Protein AF-A0A914LQ25-F1 (afdb_monomer_lite)

Radius of gyration: 29.98 Å; chains: 1; bounding box: 72×35×69 Å

Secondary structure (DSSP, 8-state):
--TT-SEEEEEEEE---TT-SS--EEEEEEE-PPPP-HHHHHHHHHHHHHHH--TT-EEEEEETT---SS--HHHHHHHHHHHHHTT--EEEEEEETTEEEEEESSHHHHHHHGGGTTPBPTTSPBEEEEE--SSSTTHHHHHHHHHHHHHHHHHHHHHHHHHHHHHHHHTT--SS---------------------------GGGS--

Sequence (209 aa):
MDKNNLVQLIHYGRSELKTSDHRPVYAIFQLNSLKFDFDKAEPIIRDIICSIGPPHSCVQCFISNNSLAVFPKQLCNEIFLKLCELGSVPKLSKLEGQYLFIIFKTGLDALAALSMDGIILSTGQELKVELKNEGEGIEWSEKIIENLNKALEKSKKEEKEYLIGNKINNNNKLLDGEEILIDEEVEVDDLAGEVENDFSLINLSDVPK

Organism: Meloidogyne incognita (NCBI:txid6306)

pLDDT: mean 75.18, std 21.88, range [28.5, 95.56]

Structure (mmCIF, N/CA/C/O backbone):
data_AF-A0A914LQ25-F1
#
_entry.id   AF-A0A914LQ25-F1
#
loop_
_atom_site.group_PDB
_atom_site.id
_atom_site.type_symbol
_atom_site.label_atom_id
_atom_site.label_alt_id
_atom_site.label_comp_id
_atom_site.label_asym_id
_atom_site.label_entity_id
_atom_site.label_seq_id
_atom_site.pdbx_PDB_ins_code
_atom_site.Cartn_x
_atom_site.Cartn_y
_atom_site.Cartn_z
_atom_site.occupancy
_atom_site.B_iso_or_equiv
_atom_site.auth_seq_id
_atom_site.auth_comp_id
_atom_site.auth_asym_id
_atom_site.auth_atom_id
_atom_site.pdbx_PDB_model_num
ATOM 1 N N . MET A 1 1 ? 6.910 9.500 -34.890 1.00 49.44 1 MET A N 1
ATOM 2 C CA . MET A 1 1 ? 8.101 8.649 -34.700 1.00 49.44 1 MET A CA 1
ATOM 3 C C . MET A 1 1 ? 7.668 7.218 -34.929 1.00 49.44 1 MET A C 1
ATOM 5 O O . MET A 1 1 ? 6.781 6.754 -34.218 1.00 49.44 1 MET A O 1
ATOM 9 N N . ASP A 1 2 ? 8.220 6.561 -35.944 1.00 52.53 2 ASP A N 1
ATOM 10 C CA . ASP A 1 2 ? 7.876 5.176 -36.260 1.00 52.53 2 ASP A CA 1
ATOM 11 C C . ASP A 1 2 ? 8.420 4.253 -35.168 1.00 52.53 2 ASP A C 1
ATOM 13 O O . ASP A 1 2 ? 9.624 4.202 -34.923 1.00 52.53 2 ASP A O 1
ATOM 17 N N . LYS A 1 3 ? 7.527 3.512 -34.500 1.00 56.12 3 LYS A N 1
ATOM 18 C CA . LYS A 1 3 ? 7.865 2.585 -33.402 1.00 56.12 3 LYS A CA 1
ATOM 19 C C . LYS A 1 3 ? 8.803 1.437 -33.820 1.00 56.12 3 LYS A C 1
ATOM 21 O O . LYS A 1 3 ? 9.268 0.699 -32.961 1.00 56.12 3 LYS A O 1
ATOM 26 N N . ASN A 1 4 ? 9.098 1.302 -35.113 1.00 58.06 4 ASN A N 1
ATOM 27 C CA . ASN A 1 4 ? 9.860 0.192 -35.684 1.00 58.06 4 ASN A CA 1
ATOM 28 C C . ASN A 1 4 ? 11.366 0.454 -35.825 1.00 58.06 4 ASN A C 1
ATOM 30 O O . ASN A 1 4 ? 12.068 -0.431 -36.300 1.00 58.06 4 ASN A O 1
ATOM 34 N N . ASN A 1 5 ? 11.880 1.620 -35.418 1.00 68.25 5 ASN A N 1
ATOM 35 C CA . ASN A 1 5 ? 13.302 1.948 -35.572 1.00 68.25 5 ASN A CA 1
ATOM 36 C C . ASN A 1 5 ? 14.011 2.130 -34.218 1.00 68.25 5 ASN A C 1
ATOM 38 O O . ASN A 1 5 ? 14.697 3.121 -33.990 1.00 68.25 5 ASN A O 1
ATOM 42 N N . LEU A 1 6 ? 13.787 1.208 -33.274 1.00 78.19 6 LEU A N 1
ATOM 43 C CA . LEU A 1 6 ? 14.434 1.238 -31.952 1.00 78.19 6 LEU A CA 1
ATOM 44 C C . LEU A 1 6 ? 15.919 0.864 -32.021 1.00 78.19 6 LEU A C 1
ATOM 46 O O . LEU A 1 6 ? 16.709 1.351 -31.218 1.00 78.19 6 LEU A O 1
ATOM 50 N N . VAL A 1 7 ? 16.292 0.015 -32.980 1.00 87.75 7 VAL A N 1
ATOM 51 C CA . VAL A 1 7 ? 17.653 -0.498 -33.148 1.00 87.75 7 VAL A CA 1
ATOM 52 C C . VAL A 1 7 ? 17.983 -0.576 -34.630 1.00 87.75 7 VAL A C 1
ATOM 54 O O . VAL A 1 7 ? 17.238 -1.178 -35.400 1.00 87.75 7 VAL A O 1
ATOM 57 N N . GLN A 1 8 ? 19.126 -0.021 -35.015 1.00 89.81 8 GLN A N 1
ATOM 58 C CA . GLN A 1 8 ? 19.660 -0.097 -36.367 1.00 89.81 8 GLN A CA 1
ATOM 59 C C . GLN A 1 8 ? 21.115 -0.567 -36.318 1.00 89.81 8 GLN A C 1
ATOM 61 O O . GLN A 1 8 ? 21.946 0.034 -35.644 1.00 89.81 8 GLN A O 1
ATOM 66 N N . LEU A 1 9 ? 21.441 -1.632 -37.051 1.00 91.25 9 LEU A N 1
ATOM 67 C CA . LEU A 1 9 ? 22.829 -2.040 -37.267 1.00 91.25 9 LEU A CA 1
ATOM 68 C C . LEU A 1 9 ? 23.511 -1.020 -38.187 1.00 91.25 9 LEU A C 1
ATOM 70 O O . LEU A 1 9 ? 23.093 -0.839 -39.329 1.00 91.25 9 LEU A O 1
ATOM 74 N N . ILE A 1 10 ? 24.557 -0.369 -37.689 1.00 93.69 10 ILE A N 1
ATOM 75 C CA . ILE A 1 10 ? 25.368 0.594 -38.440 1.00 93.69 10 ILE A CA 1
ATOM 76 C C . ILE A 1 10 ? 26.543 -0.108 -39.113 1.00 93.69 10 ILE A C 1
ATOM 78 O O . ILE A 1 10 ? 26.859 0.172 -40.266 1.00 93.69 10 ILE A O 1
ATOM 82 N N . HIS A 1 11 ? 27.189 -1.036 -38.406 1.00 90.19 11 HIS A N 1
ATOM 83 C CA . HIS A 1 11 ? 28.354 -1.742 -38.923 1.00 90.19 11 HIS A CA 1
ATOM 84 C C . HIS A 1 11 ? 28.474 -3.136 -38.321 1.00 90.19 11 HIS A C 1
ATOM 86 O O . HIS A 1 11 ? 28.210 -3.318 -37.138 1.00 90.19 11 HIS A O 1
ATOM 92 N N . TYR A 1 12 ? 28.916 -4.101 -39.122 1.00 95.56 12 TYR A N 1
ATOM 93 C CA . TYR A 1 12 ? 29.265 -5.449 -38.688 1.00 95.56 12 TYR A CA 1
ATOM 94 C C . TYR A 1 12 ? 30.598 -5.825 -39.326 1.00 95.56 12 TYR A C 1
ATOM 96 O O . TYR A 1 12 ? 30.730 -5.765 -40.549 1.00 95.56 12 TYR A O 1
ATOM 104 N N . GLY A 1 13 ? 31.582 -6.172 -38.504 1.00 90.00 13 GLY A N 1
ATOM 105 C CA . GLY A 1 13 ? 32.964 -6.324 -38.933 1.00 90.00 13 GLY A CA 1
ATOM 106 C C . GLY A 1 13 ? 33.703 -7.408 -38.165 1.00 90.00 13 GLY A C 1
ATOM 107 O O . GLY A 1 13 ? 33.243 -7.916 -37.144 1.00 90.00 13 GLY A O 1
ATOM 108 N N . ARG A 1 14 ? 34.870 -7.780 -38.685 1.00 89.12 14 ARG A N 1
ATOM 109 C CA . ARG A 1 14 ? 35.788 -8.736 -38.061 1.00 89.12 14 ARG A CA 1
ATOM 110 C C . ARG A 1 14 ? 37.113 -8.034 -37.831 1.00 89.12 14 ARG A C 1
ATOM 112 O O . ARG A 1 14 ? 37.554 -7.288 -38.700 1.00 89.12 14 ARG A O 1
ATOM 119 N N . SER A 1 15 ? 37.733 -8.281 -36.685 1.00 81.44 15 SER A N 1
ATOM 120 C CA . SER A 1 15 ? 39.094 -7.820 -36.429 1.00 81.44 15 SER A CA 1
ATOM 121 C C . SER A 1 15 ? 40.084 -8.920 -36.807 1.00 81.44 15 SER A C 1
ATOM 123 O O . SER A 1 15 ? 39.899 -10.085 -36.447 1.00 81.44 15 SER A O 1
ATOM 125 N N . GLU A 1 16 ? 41.120 -8.557 -37.560 1.00 79.56 16 GLU A N 1
ATOM 126 C CA . GLU A 1 16 ? 42.210 -9.456 -37.941 1.00 79.56 16 GLU A CA 1
ATOM 127 C C . GLU A 1 16 ? 43.355 -9.282 -36.939 1.00 79.56 16 GLU A C 1
ATOM 129 O O . GLU A 1 16 ? 44.138 -8.336 -37.024 1.00 79.56 16 GLU A O 1
ATOM 134 N N . LEU A 1 17 ? 43.444 -10.193 -35.970 1.00 78.19 17 LEU A N 1
ATOM 135 C CA . LEU A 1 17 ? 44.552 -10.229 -35.019 1.00 78.19 17 LEU A CA 1
ATOM 136 C C . LEU A 1 17 ? 45.675 -11.101 -35.584 1.00 78.19 17 LEU A C 1
ATOM 138 O O . LEU A 1 17 ? 45.453 -12.247 -35.963 1.00 78.19 17 LEU A O 1
ATOM 142 N N . LYS A 1 18 ? 46.903 -10.571 -35.621 1.00 79.00 18 LYS A N 1
ATOM 143 C CA . LYS A 1 18 ? 48.065 -11.262 -36.216 1.00 79.00 18 LYS A CA 1
ATOM 144 C C . LYS A 1 18 ? 48.527 -12.500 -35.433 1.00 79.00 18 LYS A C 1
ATOM 146 O O . LYS A 1 18 ? 49.331 -13.269 -35.946 1.00 79.00 18 LYS A O 1
ATOM 151 N N . THR A 1 19 ? 48.057 -12.672 -34.201 1.00 82.31 19 THR A N 1
ATOM 152 C CA . THR A 1 19 ? 48.564 -13.654 -33.229 1.00 82.31 19 THR A CA 1
ATOM 153 C C . THR A 1 19 ? 47.539 -14.712 -32.816 1.00 82.31 19 THR A C 1
ATOM 155 O O . THR A 1 19 ? 47.883 -15.601 -32.044 1.00 82.31 19 THR A O 1
ATOM 158 N N . SER A 1 20 ? 46.303 -14.645 -33.320 1.00 79.31 20 SER A N 1
ATOM 159 C CA . SER A 1 20 ? 45.210 -15.556 -32.962 1.00 79.31 20 SER A CA 1
ATOM 160 C C . SER A 1 20 ? 44.515 -16.071 -34.220 1.00 79.31 20 SER A C 1
ATOM 162 O O . SER A 1 20 ? 44.218 -15.305 -35.135 1.00 79.31 20 SER A O 1
ATOM 164 N N . ASP A 1 21 ? 44.237 -17.369 -34.274 1.00 79.62 21 ASP A N 1
ATOM 165 C CA . ASP A 1 21 ? 43.428 -17.999 -35.320 1.00 79.62 21 ASP A CA 1
ATOM 166 C C . ASP A 1 21 ? 41.914 -17.800 -35.093 1.00 79.62 21 ASP A C 1
ATOM 168 O O . ASP A 1 21 ? 41.122 -17.867 -36.040 1.00 79.62 21 ASP A O 1
ATOM 172 N N . HIS A 1 22 ? 41.510 -17.445 -33.868 1.00 81.56 22 HIS A N 1
ATOM 173 C CA . HIS A 1 22 ? 40.180 -16.932 -33.554 1.00 81.56 22 HIS A CA 1
ATOM 174 C C . HIS A 1 22 ? 40.075 -15.449 -33.919 1.00 81.56 22 HIS A C 1
ATOM 176 O O . HIS A 1 22 ? 40.760 -14.603 -33.344 1.00 81.56 22 HIS A O 1
ATOM 182 N N . ARG A 1 23 ? 39.171 -15.125 -34.852 1.00 83.44 23 ARG A N 1
ATOM 183 C CA . ARG A 1 23 ? 38.932 -13.750 -35.321 1.00 83.44 23 ARG A CA 1
ATOM 184 C C . ARG A 1 23 ? 37.720 -13.144 -34.610 1.00 83.44 23 ARG A C 1
ATOM 186 O O . ARG A 1 23 ? 36.600 -13.589 -34.893 1.00 83.44 23 ARG A O 1
ATOM 193 N N . PRO A 1 24 ? 37.906 -12.151 -33.722 1.00 89.19 24 PRO A N 1
ATOM 194 C CA . PRO A 1 24 ? 36.800 -11.471 -33.065 1.00 89.19 24 PRO A CA 1
ATOM 195 C C . PRO A 1 24 ? 35.892 -10.784 -34.083 1.00 89.19 24 PRO A C 1
ATOM 197 O O . PRO A 1 24 ? 36.347 -10.253 -35.099 1.00 89.19 24 PRO A O 1
ATOM 200 N N . VAL A 1 25 ? 34.599 -10.778 -33.790 1.00 92.31 25 VAL A N 1
ATOM 201 C CA . VAL A 1 25 ? 33.572 -10.122 -34.599 1.00 92.31 25 VAL A CA 1
ATOM 202 C C . VAL A 1 25 ? 32.946 -9.025 -33.754 1.00 92.31 25 VAL A C 1
ATOM 204 O O . VAL A 1 25 ? 32.678 -9.243 -32.575 1.00 92.31 25 VAL A O 1
ATOM 207 N N . TYR A 1 26 ? 32.717 -7.858 -34.341 1.00 90.25 26 TYR A N 1
ATOM 208 C CA . TYR A 1 26 ? 32.120 -6.718 -33.658 1.00 90.25 26 TYR A CA 1
ATOM 209 C C . TYR A 1 26 ? 30.990 -6.112 -34.485 1.00 90.25 26 TYR A C 1
ATOM 211 O O . TYR A 1 26 ? 30.928 -6.251 -35.709 1.00 90.25 26 TYR A O 1
ATOM 219 N N . ALA A 1 27 ? 30.078 -5.436 -33.796 1.00 92.50 27 ALA A N 1
ATOM 220 C CA . ALA A 1 27 ? 28.942 -4.768 -34.397 1.00 92.50 27 ALA A CA 1
ATOM 221 C C . ALA A 1 27 ? 28.709 -3.421 -33.714 1.00 92.50 27 ALA A C 1
ATOM 223 O O . ALA A 1 27 ? 28.821 -3.317 -32.494 1.00 92.50 27 ALA A O 1
ATOM 224 N N . ILE A 1 28 ? 28.362 -2.405 -34.496 1.00 92.25 28 ILE A N 1
ATOM 225 C CA . ILE A 1 28 ? 27.962 -1.089 -34.004 1.00 92.25 28 ILE A CA 1
ATOM 226 C C . ILE A 1 28 ? 26.476 -0.941 -34.282 1.00 92.25 28 ILE A C 1
ATOM 228 O O . ILE A 1 28 ? 26.044 -1.039 -35.432 1.00 92.25 28 ILE A O 1
ATOM 232 N N . PHE A 1 29 ? 25.704 -0.681 -33.234 1.00 92.75 29 PHE A N 1
ATOM 233 C CA . PHE A 1 29 ? 24.274 -0.429 -33.328 1.00 92.75 29 PHE A CA 1
ATOM 234 C C . PHE A 1 29 ? 23.974 1.011 -32.930 1.00 92.75 29 PHE A C 1
ATOM 236 O O . PHE A 1 29 ? 24.505 1.518 -31.945 1.00 92.75 29 PHE A O 1
ATOM 243 N N . GLN A 1 30 ? 23.080 1.649 -33.674 1.00 89.25 30 GLN A N 1
ATOM 244 C CA . GLN A 1 30 ? 22.396 2.851 -33.237 1.00 89.25 30 GLN A CA 1
ATOM 245 C C . GLN A 1 30 ? 21.108 2.435 -32.534 1.00 89.25 30 GLN A C 1
ATOM 247 O O . GLN A 1 30 ? 20.307 1.673 -33.076 1.00 89.25 30 GLN A O 1
ATOM 252 N N . LEU A 1 31 ? 20.923 2.939 -31.320 1.00 89.50 31 LEU A N 1
ATOM 253 C CA . LEU A 1 31 ? 19.784 2.630 -30.469 1.00 89.50 31 LEU A CA 1
ATOM 254 C C . LEU A 1 31 ? 19.023 3.920 -30.183 1.00 89.50 31 LEU A C 1
ATOM 256 O O . LEU A 1 31 ? 19.621 4.922 -29.795 1.00 89.50 31 LEU A O 1
ATOM 260 N N . ASN A 1 32 ? 17.706 3.883 -30.345 1.00 85.88 32 ASN A N 1
ATOM 261 C CA . ASN A 1 32 ? 16.822 4.934 -29.865 1.00 85.88 32 ASN A CA 1
ATOM 262 C C . ASN A 1 32 ? 16.253 4.494 -28.516 1.00 85.88 32 ASN A C 1
ATOM 264 O O . ASN A 1 32 ? 15.465 3.550 -28.447 1.00 85.88 32 ASN A O 1
ATOM 268 N N . SER A 1 33 ? 16.657 5.172 -27.443 1.00 80.31 33 SER A N 1
ATOM 269 C CA . SER A 1 33 ? 16.116 4.943 -26.106 1.00 80.31 33 SER A CA 1
ATOM 270 C C . SER A 1 33 ? 14.930 5.864 -25.828 1.00 80.31 33 SER A C 1
ATOM 272 O O . SER A 1 33 ? 14.845 6.993 -26.317 1.00 80.31 33 SER A O 1
ATOM 274 N N . LEU A 1 34 ? 13.985 5.369 -25.029 1.00 82.88 34 LEU A N 1
ATOM 275 C CA . LEU A 1 34 ? 12.920 6.195 -24.478 1.00 82.88 34 LEU A CA 1
ATOM 276 C C . LEU A 1 34 ? 13.396 6.789 -23.157 1.00 82.88 34 LEU A C 1
ATOM 278 O O . LEU A 1 34 ? 13.960 6.087 -22.319 1.00 82.88 34 LEU A O 1
ATOM 282 N N . LYS A 1 35 ? 13.133 8.080 -22.966 1.00 80.44 35 LYS A N 1
ATOM 283 C CA . LYS A 1 35 ? 13.390 8.760 -21.702 1.00 80.44 35 LYS A CA 1
ATOM 284 C C . LYS A 1 35 ? 12.135 8.732 -20.844 1.00 80.44 35 LYS A C 1
ATOM 286 O O . LYS A 1 35 ? 11.061 9.112 -21.309 1.00 80.44 35 LYS A O 1
ATOM 291 N N . PHE A 1 36 ? 12.286 8.297 -19.598 1.00 83.62 36 PHE A N 1
ATOM 292 C CA . PHE A 1 36 ? 11.217 8.373 -18.615 1.00 83.62 36 PHE A CA 1
ATOM 293 C C . PHE A 1 36 ? 10.963 9.834 -18.227 1.00 83.62 36 PHE A C 1
ATOM 295 O O . PHE A 1 36 ? 11.896 10.568 -17.893 1.00 83.62 36 PHE A O 1
ATOM 302 N N . ASP A 1 37 ? 9.701 10.248 -18.305 1.00 85.19 37 ASP A N 1
ATOM 303 C CA . ASP A 1 37 ? 9.247 11.593 -17.959 1.00 85.19 37 ASP A CA 1
ATOM 304 C C . ASP A 1 37 ? 8.541 11.536 -16.603 1.00 85.19 37 ASP A C 1
ATOM 306 O O . ASP A 1 37 ? 7.385 11.116 -16.510 1.00 85.19 37 ASP A O 1
ATOM 310 N N . PHE A 1 38 ? 9.277 11.896 -15.551 1.00 84.31 38 PHE A N 1
ATOM 311 C CA . PHE A 1 38 ? 8.779 11.809 -14.183 1.00 84.31 38 PHE A CA 1
ATOM 312 C C . PHE A 1 38 ? 7.644 12.795 -13.932 1.00 84.31 38 PHE A C 1
ATOM 314 O O . PHE A 1 38 ? 6.665 12.399 -13.322 1.00 84.31 38 PHE A O 1
ATOM 321 N N . ASP A 1 39 ? 7.698 14.010 -14.476 1.00 86.69 39 ASP A N 1
ATOM 322 C CA . ASP A 1 39 ? 6.660 15.025 -14.248 1.00 86.69 39 ASP A CA 1
ATOM 323 C C . ASP A 1 39 ? 5.295 14.547 -14.772 1.00 86.69 39 ASP A C 1
ATOM 325 O O . ASP A 1 39 ? 4.248 14.808 -14.181 1.00 86.69 39 ASP A O 1
ATOM 329 N N . LYS A 1 40 ? 5.298 13.779 -15.871 1.00 89.12 40 LYS A N 1
ATOM 330 C CA . LYS A 1 40 ? 4.083 13.134 -16.394 1.00 89.12 40 LYS A CA 1
ATOM 331 C C . LYS A 1 40 ? 3.646 11.911 -15.592 1.00 89.12 40 LYS A C 1
ATOM 333 O O . LYS A 1 40 ? 2.460 11.586 -15.594 1.00 89.12 40 LYS A O 1
ATOM 338 N N . ALA A 1 41 ? 4.585 11.203 -14.972 1.00 88.38 41 ALA A N 1
ATOM 339 C CA . ALA A 1 41 ? 4.312 9.986 -14.215 1.00 88.38 41 ALA A CA 1
ATOM 340 C C . ALA A 1 41 ? 3.991 10.251 -12.737 1.00 88.38 41 ALA A C 1
ATOM 342 O O . ALA A 1 41 ? 3.332 9.420 -12.118 1.00 88.38 41 ALA A O 1
ATOM 343 N N . GLU A 1 42 ? 4.423 11.384 -12.179 1.00 88.81 42 GLU A N 1
ATOM 344 C CA . GLU A 1 42 ? 4.308 11.708 -10.758 1.00 88.81 42 GLU A CA 1
ATOM 345 C C . GLU A 1 42 ? 2.870 11.591 -10.244 1.00 88.81 42 GLU A C 1
ATOM 347 O O . GLU A 1 42 ? 2.691 10.919 -9.230 1.00 88.81 42 GLU A O 1
ATOM 352 N N . PRO A 1 43 ? 1.830 12.124 -10.922 1.00 89.50 43 PRO A N 1
ATOM 353 C CA . PRO A 1 43 ? 0.459 11.995 -10.428 1.00 89.50 43 PRO A CA 1
ATOM 354 C C . PRO A 1 43 ? 0.020 10.531 -10.305 1.00 89.50 43 PRO A C 1
ATOM 356 O O . PRO A 1 43 ? -0.600 10.142 -9.324 1.00 89.50 43 PRO A O 1
ATOM 359 N N . ILE A 1 44 ? 0.416 9.692 -11.265 1.00 91.38 44 ILE A N 1
ATOM 360 C CA . ILE A 1 44 ? 0.088 8.261 -11.268 1.00 91.38 44 ILE A CA 1
ATOM 361 C C . ILE A 1 44 ? 0.867 7.536 -10.165 1.00 91.38 44 ILE A C 1
ATOM 363 O O . ILE A 1 44 ? 0.312 6.706 -9.451 1.00 91.38 44 ILE A O 1
ATOM 367 N N . ILE A 1 45 ? 2.156 7.846 -10.008 1.00 89.25 45 ILE A N 1
ATOM 368 C CA . ILE A 1 45 ? 3.002 7.278 -8.951 1.00 89.25 45 ILE A CA 1
ATOM 369 C C . ILE A 1 45 ? 2.444 7.645 -7.575 1.00 89.25 45 ILE A C 1
ATOM 371 O O . ILE A 1 45 ? 2.344 6.784 -6.705 1.00 89.25 45 ILE A O 1
ATOM 375 N N . ARG A 1 46 ? 2.044 8.903 -7.393 1.00 88.50 46 ARG A N 1
ATOM 376 C CA . ARG A 1 46 ? 1.400 9.411 -6.183 1.00 88.50 46 ARG A CA 1
ATOM 377 C C . ARG A 1 46 ? 0.130 8.632 -5.863 1.00 88.50 46 ARG A C 1
ATOM 379 O O . ARG A 1 46 ? 0.001 8.140 -4.746 1.00 88.50 46 ARG A O 1
ATOM 386 N N . ASP A 1 47 ? -0.754 8.453 -6.840 1.00 88.88 47 ASP A N 1
ATOM 387 C CA . ASP A 1 47 ? -1.990 7.688 -6.661 1.00 88.88 47 ASP A CA 1
ATOM 388 C C . ASP A 1 47 ? -1.706 6.235 -6.252 1.00 88.88 47 ASP A C 1
ATOM 390 O O . ASP A 1 47 ? -2.351 5.701 -5.345 1.00 88.88 47 ASP A O 1
ATOM 394 N N . ILE A 1 48 ? -0.702 5.601 -6.867 1.00 89.75 48 ILE A N 1
ATOM 395 C CA . ILE A 1 48 ? -0.271 4.239 -6.520 1.00 89.75 48 ILE A CA 1
ATOM 396 C C . ILE A 1 48 ? 0.251 4.186 -5.084 1.00 89.75 48 ILE A C 1
ATOM 398 O O . ILE A 1 48 ? -0.170 3.318 -4.321 1.00 89.75 48 ILE A O 1
ATOM 402 N N . ILE A 1 49 ? 1.144 5.108 -4.710 1.00 87.38 49 ILE A N 1
ATOM 403 C CA . ILE A 1 49 ? 1.716 5.188 -3.362 1.00 87.38 49 ILE A CA 1
ATOM 404 C C . ILE A 1 49 ? 0.582 5.307 -2.349 1.00 87.38 49 ILE A C 1
ATOM 406 O O . ILE A 1 49 ? 0.471 4.447 -1.482 1.00 87.38 49 ILE A O 1
ATOM 410 N N . CYS A 1 50 ? -0.310 6.287 -2.517 1.00 86.44 50 CYS A N 1
ATOM 411 C CA . CYS A 1 50 ? -1.462 6.498 -1.641 1.00 86.44 50 CYS A CA 1
ATOM 412 C C . CYS A 1 50 ? -2.361 5.260 -1.536 1.00 86.44 50 CYS A C 1
ATOM 414 O O . CYS A 1 50 ? -2.841 4.950 -0.448 1.00 86.44 50 CYS A O 1
ATOM 416 N N . SER A 1 51 ? -2.542 4.522 -2.633 1.00 87.19 51 SER A N 1
ATOM 417 C CA . SER A 1 51 ? -3.376 3.315 -2.673 1.00 87.19 51 SER A CA 1
ATOM 418 C C . SER A 1 51 ? -2.770 2.118 -1.938 1.00 87.19 51 SER A C 1
ATOM 420 O O . SER A 1 51 ? -3.506 1.217 -1.554 1.00 87.19 51 SER A O 1
ATOM 422 N N . ILE A 1 52 ? -1.449 2.082 -1.732 1.00 87.31 52 ILE A N 1
ATOM 423 C CA . ILE A 1 52 ? -0.763 1.012 -0.982 1.00 87.31 52 ILE A CA 1
ATOM 424 C C . ILE A 1 52 ? -0.889 1.228 0.534 1.00 87.31 52 ILE A C 1
ATOM 426 O O . ILE A 1 52 ? -0.778 0.278 1.314 1.00 87.31 52 ILE A O 1
ATOM 430 N N . GLY A 1 53 ? -1.164 2.464 0.950 1.00 86.50 53 GLY A N 1
ATOM 431 C CA . GLY A 1 53 ? -1.290 2.848 2.348 1.00 86.50 53 GLY A CA 1
ATOM 432 C C . GLY A 1 53 ? 0.048 3.145 3.023 1.00 86.50 53 GLY A C 1
ATOM 433 O O . GLY A 1 53 ? 1.117 2.986 2.429 1.00 86.50 53 GLY A O 1
ATOM 434 N N . PRO A 1 54 ? 0.005 3.606 4.282 1.00 87.75 54 PRO A N 1
ATOM 435 C CA . PRO A 1 54 ? 1.187 4.090 4.975 1.00 87.75 54 PRO A CA 1
ATOM 436 C C . PRO A 1 54 ? 2.186 2.956 5.252 1.00 87.75 54 PRO A C 1
ATOM 438 O O . PRO A 1 54 ? 1.778 1.859 5.648 1.00 87.75 54 PRO A O 1
ATOM 441 N N . PRO A 1 55 ? 3.503 3.216 5.161 1.00 84.88 55 PRO A N 1
ATOM 442 C CA . PRO A 1 55 ? 4.536 2.194 5.348 1.00 84.88 55 PRO A CA 1
ATOM 443 C C . PRO A 1 55 ? 4.510 1.572 6.750 1.00 84.88 55 PRO A C 1
ATOM 445 O O . PRO A 1 55 ? 4.730 0.373 6.910 1.00 84.88 55 PRO A O 1
ATOM 448 N N . HIS A 1 56 ? 4.173 2.359 7.774 1.00 84.38 56 HIS A N 1
ATOM 449 C CA . HIS A 1 56 ? 4.089 1.883 9.157 1.00 84.38 56 HIS A CA 1
ATOM 450 C C . HIS A 1 56 ? 2.843 1.033 9.445 1.00 84.38 56 HIS A C 1
ATOM 452 O O . HIS A 1 56 ? 2.759 0.447 10.522 1.00 84.38 56 HIS A O 1
ATOM 458 N N . SER A 1 57 ? 1.892 0.946 8.501 1.00 91.25 57 SER A N 1
ATOM 459 C CA . SER A 1 57 ? 0.702 0.084 8.585 1.00 91.25 57 SER A CA 1
ATOM 460 C C . SER A 1 57 ? -0.062 0.218 9.914 1.00 91.25 57 SER A C 1
ATOM 462 O O . SER A 1 57 ? -0.527 -0.775 10.470 1.00 91.25 57 SER A O 1
ATOM 464 N N . CYS A 1 58 ? -0.141 1.435 10.460 1.00 91.62 58 CYS A N 1
ATOM 465 C CA . CYS A 1 58 ? -0.659 1.702 11.800 1.00 91.62 58 CYS A CA 1
ATOM 466 C C . CYS A 1 58 ? -1.863 2.643 11.749 1.00 91.62 58 CYS A C 1
ATOM 468 O O . CYS A 1 58 ? -1.819 3.689 11.095 1.00 91.62 58 CYS A O 1
ATOM 470 N N . VAL A 1 59 ? -2.911 2.289 12.486 1.00 93.44 59 VAL A N 1
ATOM 471 C CA . VAL A 1 59 ? -4.089 3.131 12.707 1.00 93.44 59 VAL A CA 1
ATOM 472 C C . VAL A 1 59 ? -4.231 3.453 14.186 1.00 93.44 59 VAL A C 1
ATOM 474 O O . VAL A 1 59 ? -3.844 2.665 15.053 1.00 93.44 59 VAL A O 1
ATOM 477 N N . GLN A 1 60 ? -4.802 4.614 14.468 1.00 93.50 60 GLN A N 1
ATOM 478 C CA . GLN A 1 60 ? -5.249 5.009 15.792 1.00 93.50 60 GLN A CA 1
ATOM 479 C C . GLN A 1 60 ? -6.774 4.996 15.835 1.00 93.50 60 GLN A C 1
ATOM 481 O O . GLN A 1 60 ? -7.446 5.505 14.943 1.00 93.50 60 GLN A O 1
ATOM 486 N N . CYS A 1 61 ? -7.312 4.388 16.880 1.00 93.88 61 CYS A N 1
ATOM 487 C CA . CYS A 1 61 ? -8.733 4.286 17.152 1.00 93.88 61 CYS A CA 1
ATOM 488 C C . CYS A 1 61 ? -9.047 5.059 18.433 1.00 93.88 61 CYS A C 1
ATOM 490 O O . CYS A 1 61 ? -8.378 4.870 19.450 1.00 93.88 61 CYS A O 1
ATOM 492 N N . PHE A 1 62 ? -10.074 5.898 18.417 1.00 92.94 62 PHE A N 1
ATOM 493 C CA . PHE A 1 62 ? -10.574 6.594 19.605 1.00 92.94 62 PHE A CA 1
ATOM 494 C C . PHE A 1 62 ? -12.091 6.739 19.535 1.00 92.94 62 PHE A C 1
ATOM 496 O O . PHE A 1 62 ? -12.707 6.482 18.510 1.00 92.94 62 PHE A O 1
ATOM 503 N N . ILE A 1 63 ? -12.718 7.105 20.647 1.00 92.75 63 ILE A N 1
ATOM 504 C CA . ILE A 1 63 ? -14.173 7.250 20.721 1.00 92.75 63 ILE A CA 1
ATOM 505 C C . ILE A 1 63 ? -14.531 8.738 20.613 1.00 92.75 63 ILE A C 1
ATOM 507 O O . ILE A 1 63 ? -14.024 9.542 21.393 1.00 92.75 63 ILE A O 1
ATOM 511 N N . SER A 1 64 ? -15.411 9.112 19.675 1.00 84.69 64 SER A N 1
ATOM 512 C CA . SER A 1 64 ? -15.700 10.525 19.353 1.00 84.69 64 SER A CA 1
ATOM 513 C C . SER A 1 64 ? -16.242 11.322 20.547 1.00 84.69 64 SER A C 1
ATOM 515 O O . SER A 1 64 ? -15.929 12.496 20.712 1.00 84.69 64 SER A O 1
ATOM 517 N N . ASN A 1 65 ? -17.031 10.676 21.411 1.00 73.75 65 ASN A N 1
ATOM 518 C CA . ASN A 1 65 ? -17.670 11.298 22.578 1.00 73.75 65 ASN A CA 1
ATOM 519 C C . ASN A 1 65 ? -17.010 10.889 23.900 1.00 73.75 65 ASN A C 1
ATOM 521 O O . ASN A 1 65 ? -17.678 10.781 24.932 1.00 73.75 65 ASN A O 1
ATOM 525 N N . ASN A 1 66 ? -15.713 10.581 23.883 1.00 64.75 66 ASN A N 1
ATOM 526 C CA . ASN A 1 66 ? -15.071 10.034 25.064 1.00 64.75 66 ASN A CA 1
ATOM 527 C C . ASN A 1 66 ? -14.752 11.114 26.101 1.00 64.75 66 ASN A C 1
ATOM 529 O O . ASN A 1 66 ? -13.871 11.940 25.901 1.00 64.75 66 ASN A O 1
ATOM 533 N N . SER A 1 67 ? -15.428 11.070 27.248 1.00 66.69 67 SER A N 1
ATOM 534 C CA . SER A 1 67 ? -14.999 11.807 28.446 1.00 66.69 67 SER A CA 1
ATOM 535 C C . SER A 1 67 ? -13.961 11.028 29.269 1.00 66.69 67 SER A C 1
ATOM 537 O O . SER A 1 67 ? -13.507 11.515 30.303 1.00 66.69 67 SER A O 1
ATOM 539 N N . LEU A 1 68 ? -13.615 9.797 28.863 1.00 72.12 68 LEU A N 1
ATOM 540 C CA . LEU A 1 68 ? -12.685 8.936 29.591 1.00 72.12 68 LEU A CA 1
ATOM 541 C C . LEU A 1 68 ? -11.239 9.249 29.204 1.00 72.12 68 LEU A C 1
ATOM 543 O O . LEU A 1 68 ? -10.887 9.283 28.029 1.00 72.12 68 LEU A O 1
ATOM 547 N N . ALA A 1 69 ? -10.377 9.354 30.216 1.00 80.50 69 ALA A N 1
ATOM 548 C CA . ALA A 1 69 ? -8.933 9.514 30.040 1.00 80.50 69 ALA A CA 1
ATOM 549 C C . ALA A 1 69 ? -8.245 8.275 29.430 1.00 80.50 69 ALA A C 1
ATOM 551 O O . ALA A 1 69 ? -7.092 8.350 29.006 1.00 80.50 69 ALA A O 1
ATOM 552 N N . VAL A 1 70 ? -8.931 7.125 29.424 1.00 87.19 70 VAL A N 1
ATOM 553 C CA . VAL A 1 70 ? -8.394 5.840 28.966 1.00 87.19 70 VAL A CA 1
ATOM 554 C C . VAL A 1 70 ? -9.387 5.145 28.039 1.00 87.19 70 VAL A C 1
ATOM 556 O O . VAL A 1 70 ? -10.596 5.164 28.280 1.00 87.19 70 VAL A O 1
ATOM 559 N N . PHE A 1 71 ? -8.871 4.507 26.990 1.00 89.81 71 PHE A N 1
ATOM 560 C CA . PHE A 1 71 ? -9.662 3.730 26.045 1.00 89.81 71 PHE A CA 1
ATOM 561 C C . PHE A 1 71 ? -10.307 2.495 26.725 1.00 89.81 71 PHE A C 1
ATOM 563 O O . PHE A 1 71 ? -9.603 1.731 27.400 1.00 89.81 71 PHE A O 1
ATOM 570 N N . PRO A 1 72 ? -11.624 2.250 26.561 1.00 88.88 72 PRO A N 1
ATOM 571 C CA . PRO A 1 72 ? -12.306 1.124 27.205 1.00 88.88 72 PRO A CA 1
ATOM 572 C C . PRO A 1 72 ? -11.880 -0.233 26.622 1.00 88.88 72 PRO A C 1
ATOM 574 O O . PRO A 1 72 ? -12.209 -0.570 25.485 1.00 88.88 72 PRO A O 1
ATOM 577 N N . LYS A 1 73 ? -11.199 -1.065 27.422 1.00 89.06 73 LYS A N 1
ATOM 578 C CA . LYS A 1 73 ? -10.693 -2.388 26.994 1.00 89.06 73 LYS A CA 1
ATOM 579 C C . LYS A 1 73 ? -11.786 -3.343 26.505 1.00 89.06 73 LYS A C 1
ATOM 581 O O . LYS A 1 73 ? -11.518 -4.214 25.687 1.00 89.06 73 LYS A O 1
ATOM 586 N N . GLN A 1 74 ? -13.007 -3.186 27.008 1.00 89.75 74 GLN A N 1
ATOM 587 C CA . GLN A 1 74 ? -14.160 -4.008 26.647 1.00 89.75 74 GLN A CA 1
ATOM 588 C C . GLN A 1 74 ? -14.535 -3.856 25.165 1.00 89.75 74 GLN A C 1
ATOM 590 O O . GLN A 1 74 ? -15.019 -4.809 24.563 1.00 89.75 74 GLN A O 1
ATOM 595 N N . LEU A 1 75 ? -14.266 -2.686 24.574 1.00 90.62 75 LEU A N 1
ATOM 596 C CA . LEU A 1 75 ? -14.561 -2.389 23.171 1.00 90.62 75 LEU A CA 1
ATOM 597 C C . LEU A 1 75 ? -13.521 -2.973 22.209 1.00 90.62 75 LEU A C 1
ATOM 599 O O . LEU A 1 75 ? -13.810 -3.143 21.027 1.00 90.62 75 LEU A O 1
ATOM 603 N N . CYS A 1 76 ? -12.324 -3.322 22.696 1.00 92.19 76 CYS A N 1
ATOM 604 C CA . CYS A 1 76 ? -11.255 -3.852 21.850 1.00 92.19 76 CYS A CA 1
ATOM 605 C C . CYS A 1 76 ? -11.684 -5.127 21.115 1.00 92.19 76 CYS A C 1
ATOM 607 O O . CYS A 1 76 ? -11.420 -5.259 19.925 1.00 92.19 76 CYS A O 1
ATOM 609 N N . ASN A 1 77 ? -12.381 -6.042 21.795 1.00 91.94 77 ASN A N 1
ATOM 610 C CA . ASN A 1 77 ? -12.823 -7.298 21.183 1.00 91.94 77 ASN A CA 1
ATOM 611 C C . ASN A 1 77 ? -13.805 -7.058 20.031 1.00 91.94 77 ASN A C 1
ATOM 613 O O . ASN A 1 77 ? -13.701 -7.708 18.996 1.00 91.94 77 ASN A O 1
ATOM 617 N N . GLU A 1 78 ? -14.729 -6.109 20.189 1.00 94.25 78 GLU A N 1
ATOM 618 C CA . GLU A 1 78 ? -15.678 -5.740 19.135 1.00 94.25 78 GLU A CA 1
ATOM 619 C C . GLU A 1 78 ? -14.953 -5.155 17.913 1.00 94.25 78 GLU A C 1
ATOM 621 O O . GLU A 1 78 ? -15.214 -5.564 16.782 1.00 94.25 78 GLU A O 1
ATOM 626 N N . ILE A 1 79 ? -13.977 -4.272 18.145 1.00 94.12 79 ILE A N 1
ATOM 627 C CA . ILE A 1 79 ? -13.142 -3.682 17.089 1.00 94.12 79 ILE A CA 1
ATOM 628 C C . ILE A 1 79 ? -12.340 -4.763 16.359 1.00 94.12 79 ILE A C 1
ATOM 630 O O . ILE A 1 79 ? -12.322 -4.792 15.131 1.00 94.12 79 ILE A O 1
ATOM 634 N N . PHE A 1 80 ? -11.711 -5.688 17.086 1.00 94.56 80 PHE A N 1
ATOM 635 C CA . PHE A 1 80 ? -10.946 -6.771 16.469 1.00 94.56 80 PHE A CA 1
ATOM 636 C C . PHE A 1 80 ? -11.823 -7.731 15.664 1.00 94.56 80 PHE A C 1
ATOM 638 O O . PHE A 1 80 ? -11.411 -8.164 14.591 1.00 94.56 80 PHE A O 1
ATOM 645 N N . LEU A 1 81 ? -13.040 -8.029 16.126 1.00 93.25 81 LEU A N 1
ATOM 646 C CA . LEU A 1 81 ? -13.994 -8.826 15.352 1.00 93.25 81 LEU A CA 1
ATOM 647 C C . LEU A 1 81 ? -14.375 -8.129 14.041 1.00 93.25 81 LEU A C 1
ATOM 649 O O . LEU A 1 81 ? -14.359 -8.766 12.991 1.00 93.25 81 LEU A O 1
ATOM 653 N N . LYS A 1 82 ? -14.640 -6.819 14.079 1.00 93.75 82 LYS A N 1
ATOM 654 C CA . LYS A 1 82 ? -14.925 -6.019 12.877 1.00 93.75 82 LYS A CA 1
ATOM 655 C C . LYS A 1 82 ? -13.745 -5.983 11.906 1.00 93.75 82 LYS A C 1
ATOM 657 O O . LYS A 1 82 ? -13.937 -6.141 10.705 1.00 93.75 82 LYS A O 1
ATOM 662 N N . LEU A 1 83 ? -12.522 -5.865 12.414 1.00 94.25 83 LEU A N 1
ATOM 663 C CA . LEU A 1 83 ? -11.312 -5.957 11.593 1.00 94.25 83 LEU A CA 1
ATOM 664 C C . LEU A 1 83 ? -11.169 -7.332 10.924 1.00 94.25 83 LEU A C 1
ATOM 666 O O . LEU A 1 83 ? -10.848 -7.412 9.739 1.00 94.25 83 LEU A O 1
ATOM 670 N N . CYS A 1 84 ? -11.490 -8.413 11.639 1.00 92.12 84 CYS A N 1
ATOM 671 C CA . CYS A 1 84 ? -11.537 -9.754 11.059 1.00 92.12 84 CYS A CA 1
ATOM 672 C C . CYS A 1 84 ? -12.615 -9.892 9.969 1.00 92.12 84 CYS A C 1
ATOM 674 O O . CYS A 1 84 ? -12.362 -10.558 8.967 1.00 92.12 84 CYS A O 1
ATOM 676 N N . GLU A 1 85 ? -13.785 -9.256 10.117 1.00 92.75 85 GLU A N 1
ATOM 677 C CA . GLU A 1 85 ? -14.828 -9.218 9.072 1.00 92.75 85 GLU A CA 1
ATOM 678 C C . GLU A 1 85 ? -14.339 -8.521 7.790 1.00 92.75 85 GLU A C 1
ATOM 680 O O . GLU A 1 85 ? -14.713 -8.926 6.690 1.00 92.75 85 GLU A O 1
ATOM 685 N N . LEU A 1 86 ? -13.463 -7.519 7.920 1.00 92.19 86 LEU A N 1
ATOM 686 C CA . LEU A 1 86 ? -12.809 -6.836 6.797 1.00 92.19 86 LEU A CA 1
ATOM 687 C C . LEU A 1 86 ? -11.650 -7.641 6.183 1.00 92.19 86 LEU A C 1
ATOM 689 O O . LEU A 1 86 ? -11.096 -7.243 5.160 1.00 92.19 86 LEU A O 1
ATOM 693 N N . GLY A 1 87 ? -11.264 -8.765 6.794 1.00 92.44 87 GLY A N 1
ATOM 694 C CA . GLY A 1 87 ? -10.084 -9.539 6.406 1.00 92.44 87 GLY A CA 1
ATOM 695 C C . GLY A 1 87 ? -8.754 -8.917 6.848 1.00 92.44 87 GLY A C 1
ATOM 696 O O . GLY A 1 87 ? -7.695 -9.443 6.510 1.00 92.44 87 GLY A O 1
ATOM 697 N N . SER A 1 88 ? -8.787 -7.834 7.627 1.00 92.69 88 SER A N 1
ATOM 698 C CA . SER A 1 88 ? -7.606 -7.116 8.107 1.00 92.69 88 SER A CA 1
ATOM 699 C C . SER A 1 88 ? -7.203 -7.628 9.486 1.00 92.69 88 SER A C 1
ATOM 701 O O . SER A 1 88 ? -7.757 -7.225 10.504 1.00 92.69 88 SER A O 1
ATOM 703 N N . VA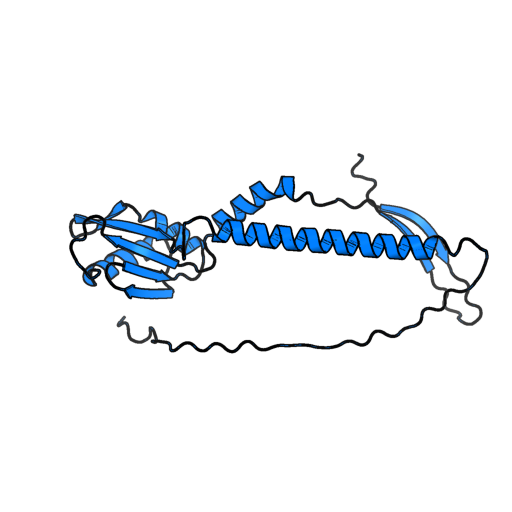L A 1 89 ? -6.224 -8.532 9.541 1.00 91.88 89 VAL A N 1
ATOM 704 C CA . VAL A 1 89 ? -5.791 -9.156 10.803 1.00 91.88 89 VAL A CA 1
ATOM 705 C C . VAL A 1 89 ? -4.743 -8.282 11.512 1.00 91.88 89 VAL A C 1
ATOM 707 O O . VAL A 1 89 ? -3.662 -8.061 10.953 1.00 91.88 89 VAL A O 1
ATOM 710 N N . PRO A 1 90 ? -5.003 -7.811 12.748 1.00 92.25 90 PRO A N 1
ATOM 711 C CA . PRO A 1 90 ? -4.014 -7.090 13.544 1.00 92.25 90 PRO A CA 1
ATOM 712 C C . PRO A 1 90 ? -2.768 -7.936 13.814 1.00 92.25 90 PRO A C 1
ATOM 714 O O . PRO A 1 90 ? -2.863 -9.097 14.208 1.00 92.25 90 PRO A O 1
ATOM 717 N N . LYS A 1 91 ? -1.586 -7.336 13.666 1.00 93.31 91 LYS A N 1
ATOM 718 C CA . LYS A 1 91 ? -0.303 -7.938 14.059 1.00 93.31 91 LYS A CA 1
ATOM 719 C C . LYS A 1 91 ? 0.064 -7.587 15.500 1.00 93.31 91 LYS A C 1
ATOM 721 O O . LYS A 1 91 ? 0.611 -8.417 16.219 1.00 93.31 91 LYS A O 1
ATOM 726 N N . LEU A 1 92 ? -0.198 -6.346 15.901 1.00 92.56 92 LEU A N 1
ATOM 727 C CA . LEU A 1 92 ? 0.080 -5.825 17.235 1.00 92.56 92 LEU A CA 1
ATOM 728 C C . LEU A 1 92 ? -0.953 -4.750 17.581 1.00 92.56 92 LEU A C 1
ATOM 730 O O . LEU A 1 92 ? -1.427 -4.033 16.702 1.00 92.56 92 LEU A O 1
ATOM 734 N N . SER A 1 93 ? -1.274 -4.611 18.864 1.00 93.19 93 SER A N 1
ATOM 735 C CA . SER A 1 93 ? -2.115 -3.527 19.367 1.00 93.19 93 SER A CA 1
ATOM 736 C C . SER A 1 93 ? -1.544 -2.939 20.651 1.00 93.19 93 SER A C 1
ATOM 738 O O . SER A 1 93 ? -1.042 -3.685 21.493 1.00 93.19 93 SER A O 1
ATOM 740 N N . LYS A 1 94 ? -1.668 -1.625 20.834 1.00 93.12 94 LYS A N 1
ATOM 741 C CA . LYS A 1 94 ? -1.230 -0.910 22.039 1.00 93.12 94 LYS A CA 1
ATOM 742 C C . LYS A 1 94 ? -2.324 0.049 22.497 1.00 93.12 94 LYS A C 1
ATOM 744 O O . LYS A 1 94 ? -2.858 0.803 21.695 1.00 93.12 94 LYS A O 1
ATOM 749 N N . LEU A 1 95 ? -2.625 0.045 23.792 1.00 93.62 95 LEU A N 1
ATOM 750 C CA . LEU A 1 95 ? -3.493 1.043 24.417 1.00 93.62 95 LEU A CA 1
ATOM 751 C C . LEU A 1 95 ? -2.632 2.130 25.048 1.00 93.62 95 LEU A C 1
ATOM 753 O O . LEU A 1 95 ? -1.722 1.828 25.820 1.00 93.62 95 LEU A O 1
AT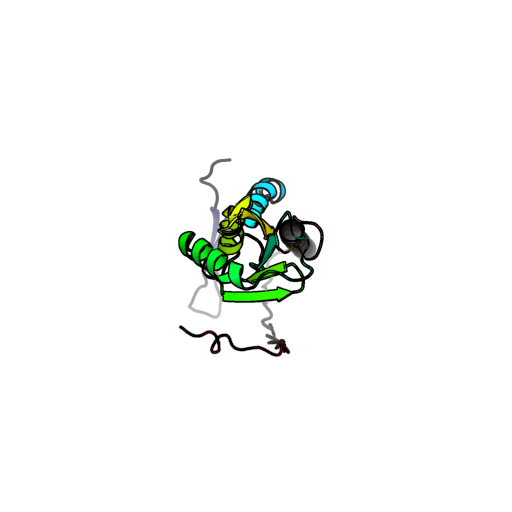OM 757 N N . GLU A 1 96 ? -2.927 3.384 24.735 1.00 91.31 96 GLU A N 1
ATOM 758 C CA . GLU A 1 96 ? -2.172 4.532 25.223 1.00 91.31 96 GLU A CA 1
ATOM 759 C C . GLU A 1 96 ? -3.110 5.727 25.401 1.00 91.31 96 GLU A C 1
ATOM 761 O O . GLU A 1 96 ? -3.607 6.318 24.442 1.00 91.31 96 GLU A O 1
ATOM 766 N N . GLY A 1 97 ? -3.403 6.044 26.666 1.00 90.88 97 GLY A N 1
ATOM 767 C CA . GLY A 1 97 ? -4.423 7.028 27.020 1.00 90.88 97 GLY A CA 1
ATOM 768 C C . GLY A 1 97 ? -5.770 6.673 26.390 1.00 90.88 97 GLY A C 1
ATOM 769 O O . GLY A 1 97 ? -6.250 5.545 26.517 1.00 90.88 97 GLY A O 1
ATOM 770 N N . GLN A 1 98 ? -6.360 7.636 25.687 1.00 91.25 98 GLN A N 1
ATOM 771 C CA . GLN A 1 98 ? -7.646 7.501 25.001 1.00 91.25 98 GLN A CA 1
ATOM 772 C C . GLN A 1 98 ? -7.571 6.819 23.626 1.00 91.25 98 GLN A C 1
ATOM 774 O O . GLN A 1 98 ? -8.602 6.717 22.964 1.00 91.25 98 GLN A O 1
ATOM 779 N N . TYR A 1 99 ? -6.387 6.368 23.198 1.00 92.69 99 TYR A N 1
ATOM 780 C CA . TYR A 1 99 ? -6.166 5.788 21.876 1.00 92.69 99 TYR A CA 1
ATOM 781 C C . TYR A 1 99 ? -5.867 4.288 21.954 1.00 92.69 99 TYR A C 1
ATOM 783 O O . TYR A 1 99 ? -5.115 3.811 22.810 1.00 92.69 99 TYR A O 1
ATOM 791 N N . LEU A 1 100 ? -6.4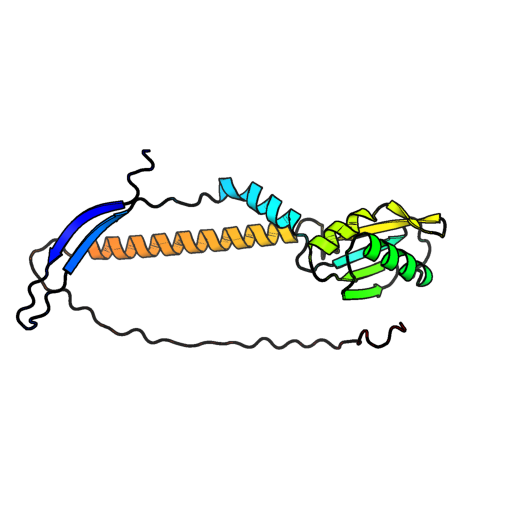34 3.550 21.007 1.00 94.38 100 LEU A N 1
ATOM 792 C CA . LEU A 1 100 ? -6.055 2.190 20.659 1.00 94.38 100 LEU A CA 1
ATOM 793 C C . LEU A 1 100 ? -5.269 2.237 19.347 1.00 94.38 100 LEU A C 1
ATOM 795 O O . LEU A 1 100 ? -5.820 2.530 18.292 1.00 94.38 100 LEU A O 1
ATOM 799 N N . PHE A 1 101 ? -3.980 1.933 19.411 1.00 94.69 101 PHE A N 1
ATOM 800 C CA . PHE A 1 101 ? -3.137 1.773 18.235 1.00 94.69 101 PHE A CA 1
ATOM 801 C C . PHE A 1 101 ? -3.196 0.334 17.745 1.00 94.69 101 PHE A C 1
ATOM 803 O O . PHE A 1 101 ? -3.043 -0.597 18.539 1.00 94.69 101 PHE A O 1
ATOM 810 N N . ILE A 1 102 ? -3.380 0.154 16.441 1.00 95.44 102 ILE A N 1
ATOM 811 C CA . ILE A 1 102 ? -3.431 -1.155 15.793 1.00 95.44 102 ILE A CA 1
ATOM 812 C C . ILE A 1 102 ? -2.449 -1.145 14.629 1.00 95.44 102 ILE A C 1
ATOM 814 O O . ILE A 1 102 ? -2.499 -0.270 13.770 1.00 95.44 102 ILE A O 1
ATOM 818 N N . ILE A 1 103 ? -1.545 -2.119 14.622 1.00 94.44 103 ILE A N 1
ATOM 819 C CA . ILE A 1 103 ? -0.513 -2.288 13.604 1.00 94.44 103 ILE A CA 1
ATOM 820 C C . ILE A 1 103 ? -0.837 -3.544 12.807 1.00 94.44 103 ILE A C 1
ATOM 822 O O . ILE A 1 103 ? -1.027 -4.621 13.379 1.00 94.44 103 ILE A O 1
ATOM 826 N N . PHE A 1 104 ? -0.858 -3.410 11.488 1.00 94.75 104 PHE A N 1
ATOM 827 C CA . PHE A 1 104 ? -1.150 -4.479 10.543 1.00 94.75 104 PHE A CA 1
ATOM 828 C C . PHE A 1 104 ? 0.110 -5.001 9.853 1.00 94.75 104 PHE A C 1
ATOM 830 O O . PHE A 1 104 ? 1.221 -4.501 10.044 1.00 94.75 104 PHE A O 1
ATOM 837 N N . LYS A 1 105 ? -0.061 -6.054 9.049 1.00 92.12 105 LYS A N 1
ATOM 838 C CA . LYS A 1 105 ? 1.012 -6.600 8.213 1.00 92.12 105 LYS A CA 1
ATOM 839 C C . LYS A 1 105 ? 1.279 -5.726 6.987 1.00 92.12 105 LYS A C 1
ATOM 841 O O . LYS A 1 105 ? 2.424 -5.673 6.544 1.00 92.12 105 LYS A O 1
ATOM 846 N N . THR A 1 106 ? 0.243 -5.097 6.433 1.00 91.88 106 THR A N 1
ATOM 847 C CA . THR A 1 106 ? 0.339 -4.291 5.211 1.00 91.88 106 THR A CA 1
ATOM 848 C C . THR A 1 106 ? -0.356 -2.937 5.359 1.00 91.88 106 THR A C 1
ATOM 850 O O . THR A 1 106 ? -1.292 -2.791 6.146 1.00 91.88 106 THR A O 1
ATOM 853 N N . GLY A 1 107 ? 0.080 -1.949 4.570 1.00 89.81 107 GLY A N 1
ATOM 854 C CA . GLY A 1 107 ? -0.560 -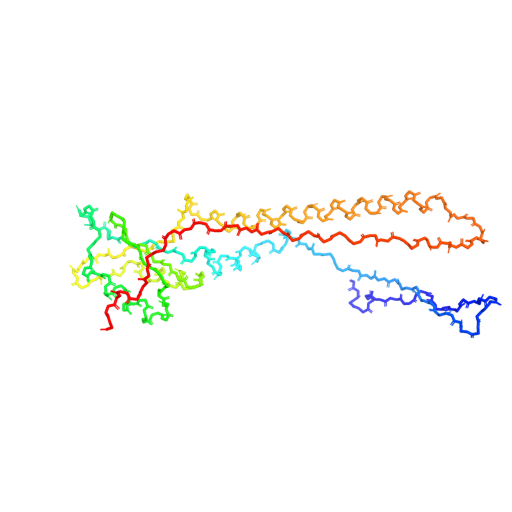0.631 4.513 1.00 89.81 107 GLY A CA 1
ATOM 855 C C . GLY A 1 107 ? -1.990 -0.698 3.970 1.00 89.81 107 GLY A C 1
ATOM 856 O O . GLY A 1 107 ? -2.842 0.076 4.398 1.00 89.81 107 GLY A O 1
ATOM 857 N N . LEU A 1 108 ? -2.277 -1.682 3.111 1.00 92.62 108 LEU A N 1
ATOM 858 C CA . LEU A 1 108 ? -3.614 -1.957 2.587 1.00 92.62 108 LEU A CA 1
ATOM 859 C C . LEU A 1 108 ? -4.591 -2.334 3.701 1.00 92.62 108 LEU A C 1
ATOM 861 O O . LEU A 1 108 ? -5.711 -1.836 3.714 1.00 92.62 108 LEU A O 1
ATOM 865 N N . ASP A 1 109 ? -4.159 -3.154 4.660 1.00 94.44 109 ASP A N 1
ATOM 866 C CA . ASP A 1 109 ? -4.978 -3.504 5.825 1.00 94.44 109 ASP A CA 1
ATOM 867 C C . ASP A 1 109 ? -5.264 -2.271 6.695 1.00 94.44 109 ASP A C 1
ATOM 869 O O . ASP A 1 109 ? -6.373 -2.099 7.195 1.00 94.44 109 ASP A O 1
ATOM 873 N N . ALA A 1 110 ? -4.281 -1.375 6.837 1.00 92.69 110 ALA A N 1
ATOM 874 C CA . ALA A 1 110 ? -4.466 -0.115 7.552 1.00 92.69 110 ALA A CA 1
ATOM 875 C C . ALA A 1 110 ? -5.455 0.818 6.831 1.00 92.69 110 ALA A C 1
ATOM 877 O O . ALA A 1 110 ? -6.273 1.460 7.484 1.00 92.69 110 ALA A O 1
ATOM 878 N N . LEU A 1 111 ? -5.423 0.865 5.494 1.00 92.81 111 LEU A N 1
ATOM 879 C CA . LEU A 1 111 ? -6.421 1.590 4.702 1.00 92.81 111 LEU A CA 1
ATOM 880 C C . LEU A 1 111 ? -7.808 0.954 4.808 1.00 92.81 111 LEU A C 1
ATOM 882 O O . LEU A 1 111 ? -8.792 1.668 4.972 1.00 92.81 111 LEU A O 1
ATOM 886 N N . ALA A 1 112 ? -7.899 -0.374 4.751 1.00 94.31 112 ALA A N 1
ATOM 887 C CA . ALA A 1 112 ? -9.158 -1.092 4.904 1.00 94.31 112 ALA A CA 1
ATOM 888 C C . ALA A 1 112 ? -9.788 -0.828 6.279 1.00 94.31 112 ALA A C 1
ATOM 890 O O . ALA A 1 112 ? -10.993 -0.594 6.365 1.00 94.31 112 ALA A O 1
ATOM 891 N N . ALA A 1 113 ? -8.980 -0.762 7.340 1.00 94.94 113 ALA A N 1
ATOM 892 C CA . ALA A 1 113 ? -9.435 -0.426 8.686 1.00 94.94 113 ALA A CA 1
ATOM 893 C C . ALA A 1 113 ? -10.076 0.972 8.793 1.00 94.94 113 ALA A C 1
ATOM 895 O O . ALA A 1 113 ? -10.946 1.164 9.640 1.00 94.94 113 ALA A O 1
ATOM 896 N N . LEU A 1 114 ? -9.732 1.928 7.918 1.00 93.44 114 LEU A N 1
ATOM 897 C CA . LEU A 1 114 ? -10.398 3.240 7.879 1.00 93.44 114 LEU A CA 1
ATOM 898 C C . LEU A 1 114 ? -11.886 3.143 7.529 1.00 93.44 114 LEU A C 1
ATOM 900 O O . LEU A 1 114 ? -12.650 4.033 7.884 1.00 93.44 114 LEU A O 1
ATOM 904 N N . SER A 1 115 ? -12.329 2.056 6.886 1.00 94.00 115 SER A N 1
ATOM 905 C CA . SER A 1 115 ? -13.761 1.821 6.644 1.00 94.00 115 SER A CA 1
ATOM 906 C C . SER A 1 115 ? 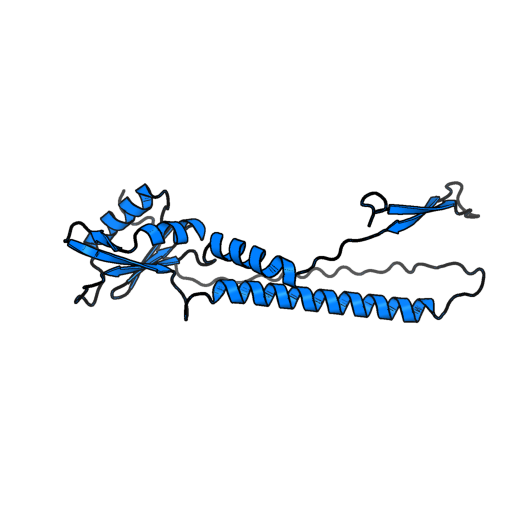-14.578 1.651 7.932 1.00 94.00 115 SER A C 1
ATOM 908 O O . SER A 1 115 ? -15.806 1.690 7.885 1.00 94.00 115 SER A O 1
ATOM 910 N N . MET A 1 116 ? -13.910 1.481 9.079 1.00 94.19 116 MET A N 1
ATOM 911 C CA . MET A 1 116 ? -14.545 1.432 10.392 1.00 94.19 116 MET A CA 1
ATOM 912 C C . MET A 1 116 ? -14.786 2.808 11.021 1.00 94.19 116 MET A C 1
ATOM 914 O O . MET A 1 116 ? -15.413 2.878 12.081 1.00 94.19 116 MET A O 1
ATOM 918 N N . ASP A 1 117 ? -14.299 3.889 10.407 1.00 94.62 117 ASP A N 1
ATOM 919 C CA . ASP A 1 117 ? -14.560 5.241 10.894 1.00 94.62 117 ASP A CA 1
ATOM 920 C C . ASP A 1 117 ? -16.066 5.548 10.882 1.00 94.62 117 ASP A C 1
ATOM 922 O O . ASP A 1 117 ? -16.763 5.326 9.891 1.00 94.62 117 ASP A O 1
ATOM 926 N N . GLY A 1 118 ? -16.585 6.035 12.009 1.00 92.81 118 GLY A N 1
ATOM 927 C CA . GLY A 1 118 ? -18.001 6.362 12.184 1.00 92.81 118 GLY A CA 1
ATOM 928 C C . GLY A 1 118 ? -18.904 5.178 12.548 1.00 92.81 118 GLY A C 1
ATOM 929 O O . GLY A 1 118 ? -20.117 5.359 12.671 1.00 92.81 118 GLY A O 1
ATOM 930 N N . ILE A 1 119 ? -18.363 3.970 12.749 1.00 94.00 119 ILE A N 1
ATOM 931 C CA . ILE A 1 119 ? -19.165 2.835 13.229 1.00 94.00 119 ILE A CA 1
ATOM 932 C C . ILE A 1 119 ? -19.633 3.089 14.667 1.00 94.00 119 ILE A C 1
ATOM 934 O O . ILE A 1 119 ? -18.867 3.510 15.534 1.00 94.00 119 ILE A O 1
ATOM 938 N N . ILE A 1 120 ? -20.900 2.770 14.936 1.00 93.25 120 ILE A N 1
ATOM 939 C CA . ILE A 1 120 ? -21.471 2.780 16.284 1.00 93.25 120 ILE A CA 1
ATOM 940 C C . ILE A 1 120 ? -21.216 1.417 16.931 1.00 93.25 120 ILE A C 1
ATOM 942 O O . ILE A 1 120 ? -21.666 0.391 16.421 1.00 93.25 120 ILE A O 1
ATOM 946 N N . LEU A 1 121 ? -20.503 1.417 18.054 1.00 90.94 121 LEU A N 1
ATOM 947 C CA . LEU A 1 121 ? -20.206 0.220 18.841 1.00 90.94 121 LEU A CA 1
ATOM 948 C C . LEU A 1 121 ? -21.417 -0.212 19.681 1.00 90.94 121 LEU A C 1
ATOM 950 O O . LEU A 1 121 ? -22.352 0.560 19.900 1.00 90.94 121 LEU A O 1
ATOM 954 N N . SER A 1 122 ? -21.375 -1.426 20.229 1.00 87.38 122 SER A N 1
ATOM 955 C CA . SER A 1 122 ? -22.422 -2.010 21.085 1.00 87.38 122 SER A CA 1
ATOM 956 C C . SER A 1 122 ? -22.838 -1.141 22.283 1.00 87.38 122 SER A C 1
ATOM 958 O O . SER A 1 122 ? -23.965 -1.245 22.767 1.00 87.38 122 SER A O 1
ATOM 960 N N . THR A 1 123 ? -21.964 -0.243 22.744 1.00 84.62 123 THR A N 1
ATOM 961 C CA . THR A 1 123 ? -22.229 0.720 23.825 1.00 84.62 123 THR A CA 1
ATOM 962 C C . THR A 1 123 ? -22.952 1.992 23.366 1.00 84.62 123 THR A C 1
ATOM 964 O O . THR A 1 123 ? -23.218 2.870 24.186 1.00 84.62 123 THR A O 1
ATOM 967 N N . GLY A 1 124 ? -23.265 2.120 22.073 1.00 86.44 124 GLY A N 1
ATOM 968 C CA . GLY A 1 124 ? -23.856 3.317 21.464 1.00 86.44 124 GLY A CA 1
ATOM 969 C C . GLY A 1 124 ? -22.848 4.440 21.197 1.00 86.44 124 GLY A C 1
ATOM 970 O O . GLY A 1 124 ? -23.243 5.557 20.870 1.00 86.44 124 GLY A O 1
ATOM 971 N N . GLN A 1 125 ? -21.552 4.167 21.357 1.00 89.12 125 GLN A N 1
ATOM 972 C CA . GLN A 1 125 ? -20.477 5.131 21.142 1.00 89.12 125 GLN A CA 1
ATOM 973 C C . GLN A 1 125 ? -19.944 5.053 19.707 1.00 89.12 125 GLN A C 1
ATOM 975 O O . GLN A 1 125 ? -19.788 3.963 19.164 1.00 89.12 125 GLN A O 1
ATOM 980 N N . GLU A 1 126 ? -19.631 6.203 19.111 1.00 93.06 126 GLU A N 1
ATOM 981 C CA . GLU A 1 126 ? -19.040 6.283 17.770 1.00 93.06 126 GLU A CA 1
ATOM 982 C C . GLU A 1 126 ? -17.520 6.070 17.822 1.00 93.06 126 GLU A C 1
ATOM 984 O O . GLU A 1 126 ? -16.808 6.769 18.555 1.00 93.06 126 GLU A O 1
ATOM 989 N N . LEU A 1 127 ? -17.036 5.111 17.032 1.00 94.62 127 LEU A N 1
ATOM 990 C CA . LEU A 1 127 ? -15.623 4.845 16.799 1.00 94.62 127 LEU A CA 1
ATOM 991 C C . LEU A 1 127 ? -15.075 5.805 15.742 1.00 94.62 127 LEU A C 1
ATOM 993 O O . LEU A 1 127 ? -15.645 5.940 14.663 1.00 94.62 127 LEU A O 1
ATOM 997 N N . LYS A 1 128 ? -13.931 6.416 16.036 1.00 94.62 128 LYS A N 1
ATOM 998 C CA . LYS A 1 128 ? -13.110 7.144 15.075 1.00 94.62 128 LYS A CA 1
ATOM 999 C C . LYS A 1 128 ? -11.849 6.365 14.767 1.00 94.62 128 LYS A C 1
ATOM 1001 O O . LYS A 1 128 ? -11.192 5.879 15.693 1.00 94.62 128 LYS A O 1
ATOM 1006 N N . VAL A 1 129 ? -11.532 6.241 13.483 1.00 94.19 129 VAL A N 1
ATOM 1007 C CA . VAL A 1 129 ? -10.355 5.518 12.997 1.00 94.19 129 VAL A CA 1
ATOM 1008 C C . VAL A 1 129 ? -9.576 6.408 12.049 1.00 94.19 129 VAL A C 1
ATOM 1010 O O . VAL A 1 129 ? -10.079 6.847 11.022 1.00 94.19 129 VAL A O 1
ATOM 1013 N N . GLU A 1 130 ? -8.314 6.639 12.382 1.00 92.12 130 GLU A N 1
ATOM 1014 C CA . GLU A 1 130 ? -7.425 7.488 11.600 1.00 92.12 130 GLU A CA 1
ATOM 1015 C C . GLU A 1 130 ? -6.097 6.775 11.354 1.00 92.12 130 GLU A C 1
ATOM 1017 O O . GLU A 1 130 ? -5.636 5.978 12.175 1.00 92.12 130 GLU A O 1
ATOM 1022 N N . LEU A 1 131 ? -5.435 7.079 10.236 1.00 89.44 131 LEU A N 1
ATOM 1023 C CA . LEU A 1 131 ? -4.050 6.655 10.051 1.00 89.44 131 LEU A CA 1
ATOM 1024 C C . LEU A 1 131 ? -3.185 7.377 11.077 1.00 89.44 131 LEU A C 1
ATOM 1026 O O . LEU A 1 131 ? -3.279 8.598 11.226 1.00 89.44 131 LEU A O 1
ATOM 1030 N N . LYS A 1 132 ? -2.313 6.633 11.761 1.00 80.88 132 LYS A N 1
ATOM 1031 C CA . LYS A 1 132 ? -1.340 7.261 12.649 1.00 80.88 132 LYS A CA 1
ATOM 1032 C C . LYS A 1 132 ? -0.340 8.029 11.784 1.00 80.88 132 LYS A C 1
ATOM 1034 O O . LYS A 1 132 ? 0.541 7.430 11.172 1.00 80.88 132 LYS A O 1
ATOM 1039 N N . ASN A 1 133 ? -0.481 9.346 11.757 1.00 66.62 133 ASN A N 1
ATOM 1040 C CA . ASN A 1 133 ? 0.495 10.245 11.160 1.00 66.62 133 ASN A CA 1
ATOM 1041 C C . ASN A 1 133 ? 1.381 10.781 12.288 1.00 66.62 133 ASN A C 1
ATOM 1043 O O . ASN A 1 133 ? 0.875 11.345 13.259 1.00 66.62 133 ASN A O 1
ATOM 1047 N N . GLU A 1 134 ? 2.695 10.584 12.199 1.00 56.44 134 GLU A N 1
ATOM 1048 C CA . GLU A 1 134 ? 3.657 11.238 13.096 1.00 56.44 134 GLU A CA 1
ATOM 1049 C C . GLU A 1 134 ? 3.847 12.703 12.668 1.00 56.44 134 GLU A C 1
ATOM 1051 O O . GLU A 1 134 ? 4.930 13.103 12.267 1.00 56.44 134 GLU A O 1
ATOM 1056 N N . GLY A 1 135 ? 2.767 13.490 12.738 1.00 52.00 135 GLY A N 1
ATOM 1057 C CA . GLY A 1 135 ? 2.688 14.849 12.192 1.00 52.00 135 GLY A CA 1
ATOM 1058 C C . GLY A 1 135 ? 1.857 14.893 10.908 1.00 52.00 135 GLY A C 1
ATOM 1059 O O . GLY A 1 135 ? 2.008 14.037 10.050 1.00 52.00 135 GLY A O 1
ATOM 1060 N N . GLU A 1 136 ? 0.903 15.827 10.867 1.00 43.41 136 GLU A N 1
ATOM 1061 C CA . GLU A 1 136 ? 0.065 16.279 9.737 1.00 43.41 136 GLU A CA 1
ATOM 1062 C C . GLU A 1 136 ? -0.038 15.328 8.525 1.00 43.41 136 GLU A C 1
ATOM 1064 O O . GLU A 1 136 ? 0.867 15.194 7.705 1.00 43.41 136 GLU A O 1
ATOM 1069 N N . GLY A 1 137 ? -1.191 14.656 8.414 1.00 49.25 137 GLY A N 1
ATOM 1070 C CA . GLY A 1 137 ? -1.449 13.641 7.396 1.00 49.25 137 GLY A CA 1
ATOM 1071 C C . GLY A 1 137 ? -1.096 14.057 5.970 1.00 49.25 137 GLY A C 1
ATOM 1072 O O . GLY A 1 137 ? -1.195 15.225 5.613 1.00 49.25 137 GLY A O 1
ATOM 1073 N N . ILE A 1 138 ? -0.746 13.044 5.164 1.00 56.72 138 ILE A N 1
ATOM 1074 C CA . ILE A 1 138 ? -0.238 13.090 3.772 1.00 56.72 138 ILE A CA 1
ATOM 1075 C C . ILE A 1 138 ? 1.306 13.049 3.670 1.00 56.72 138 ILE A C 1
ATOM 1077 O O . ILE A 1 138 ? 1.830 12.616 2.639 1.00 56.72 138 ILE A O 1
ATOM 1081 N N . GLU A 1 139 ? 2.046 13.324 4.751 1.00 67.50 139 GLU A N 1
ATOM 1082 C CA . GLU A 1 139 ? 3.514 13.479 4.713 1.00 67.50 139 GLU A CA 1
ATOM 1083 C C . GLU A 1 139 ? 4.284 12.259 4.171 1.00 67.50 139 GLU A C 1
ATOM 1085 O O . GLU A 1 139 ? 5.247 12.413 3.420 1.00 67.50 139 GLU A O 1
ATOM 1090 N N . TRP A 1 140 ? 3.863 11.027 4.480 1.00 77.19 140 TRP A N 1
ATOM 1091 C CA . TRP A 1 140 ? 4.613 9.837 4.051 1.00 77.19 140 TRP A CA 1
ATOM 1092 C C . TRP A 1 140 ? 4.639 9.674 2.526 1.00 77.19 140 TRP A C 1
ATOM 1094 O O . TRP A 1 140 ? 5.663 9.275 1.972 1.00 77.19 140 TRP A O 1
ATOM 1104 N N . SER A 1 141 ? 3.538 10.002 1.845 1.00 80.75 141 SER A N 1
ATOM 1105 C CA . SER A 1 141 ? 3.445 9.901 0.386 1.00 80.75 141 SER A CA 1
ATOM 1106 C C . SER A 1 141 ? 4.303 10.970 -0.292 1.00 80.75 141 SER A C 1
ATOM 1108 O O . SER A 1 141 ? 5.094 10.646 -1.178 1.00 80.75 141 SER A O 1
ATOM 1110 N N . GLU A 1 142 ? 4.250 12.210 0.205 1.00 84.62 142 GLU A N 1
ATOM 1111 C CA . GLU A 1 142 ? 5.089 13.315 -0.271 1.00 84.62 142 GLU A CA 1
ATOM 1112 C C . GLU A 1 142 ? 6.569 13.029 -0.049 1.00 84.62 142 GLU A C 1
ATOM 1114 O O . GLU A 1 142 ? 7.378 13.222 -0.949 1.00 84.62 142 GLU A O 1
ATOM 1119 N N . LYS A 1 143 ? 6.934 12.489 1.117 1.00 84.56 143 LYS A N 1
ATOM 1120 C CA . LYS A 1 143 ? 8.318 12.136 1.440 1.00 84.56 143 LYS A CA 1
ATOM 1121 C C . LYS A 1 143 ? 8.870 11.060 0.508 1.00 84.56 143 LYS A C 1
ATOM 1123 O O . LYS A 1 143 ? 10.031 11.125 0.104 1.00 84.56 143 LYS A O 1
ATOM 1128 N N . ILE A 1 144 ? 8.055 10.067 0.141 1.00 85.38 144 ILE A N 1
ATOM 1129 C CA . ILE A 1 144 ? 8.451 9.060 -0.853 1.00 85.38 144 ILE A CA 1
ATOM 1130 C C . ILE A 1 144 ? 8.646 9.721 -2.222 1.00 85.38 144 ILE A C 1
ATOM 1132 O O . ILE A 1 144 ? 9.663 9.474 -2.870 1.00 85.38 144 ILE A O 1
ATOM 1136 N N . ILE A 1 145 ? 7.722 10.585 -2.647 1.00 87.19 145 ILE A N 1
ATOM 1137 C CA . ILE A 1 145 ? 7.806 11.297 -3.931 1.00 87.19 145 ILE A CA 1
ATOM 1138 C C . ILE A 1 145 ? 9.032 12.219 -3.976 1.00 87.19 145 ILE A C 1
ATOM 1140 O O . ILE A 1 145 ? 9.767 12.226 -4.962 1.00 87.19 145 ILE A O 1
ATOM 1144 N N . GLU A 1 146 ? 9.321 12.940 -2.896 1.00 88.19 146 GLU A N 1
ATOM 1145 C CA . GLU A 1 146 ? 10.505 13.788 -2.766 1.00 88.19 146 GLU A CA 1
ATOM 1146 C C . GLU A 1 146 ? 11.798 12.966 -2.884 1.00 88.19 146 GLU A C 1
ATOM 1148 O O . GLU A 1 146 ? 12.730 13.355 -3.591 1.00 88.19 146 GLU A O 1
ATOM 1153 N N . ASN A 1 147 ? 11.856 11.798 -2.237 1.00 88.31 147 ASN A N 1
ATOM 1154 C CA . ASN A 1 147 ? 13.000 10.893 -2.338 1.00 88.31 147 ASN A CA 1
ATOM 1155 C C . ASN A 1 147 ? 13.184 10.348 -3.763 1.00 88.31 147 ASN A C 1
ATOM 1157 O O . ASN A 1 147 ? 14.318 10.269 -4.241 1.00 88.31 147 ASN A O 1
ATOM 1161 N N . LEU A 1 148 ? 12.091 10.024 -4.461 1.00 87.75 148 LEU A N 1
ATOM 1162 C CA . LEU A 1 148 ? 12.131 9.622 -5.870 1.00 87.75 148 LEU A CA 1
ATOM 1163 C C . LEU A 1 148 ? 12.661 10.755 -6.759 1.00 87.75 148 LEU A C 1
ATOM 1165 O O . LEU A 1 148 ? 13.545 10.522 -7.584 1.00 87.75 148 LEU A O 1
ATOM 1169 N N . ASN A 1 149 ? 12.195 11.985 -6.539 1.00 87.19 149 ASN A N 1
ATOM 1170 C CA . ASN A 1 149 ? 12.679 13.173 -7.241 1.00 87.19 149 ASN A CA 1
ATOM 1171 C C . ASN A 1 149 ? 14.181 13.406 -7.014 1.00 87.19 149 ASN A C 1
ATOM 1173 O O . ASN A 1 149 ? 14.933 13.610 -7.968 1.00 87.19 149 ASN A O 1
ATOM 1177 N N . LYS A 1 150 ? 14.658 13.298 -5.768 1.00 88.62 150 LYS A N 1
ATOM 1178 C CA . LYS A 1 150 ? 16.092 13.403 -5.442 1.00 88.62 150 LYS A CA 1
ATOM 1179 C C . LYS A 1 150 ? 16.925 12.336 -6.156 1.00 88.62 150 LYS A C 1
ATOM 1181 O O . LYS A 1 150 ? 17.986 12.651 -6.696 1.00 88.62 150 LYS A O 1
ATOM 1186 N N . ALA A 1 151 ? 16.452 11.090 -6.178 1.00 87.19 151 ALA A N 1
ATOM 1187 C CA . ALA A 1 151 ? 17.132 9.997 -6.870 1.00 87.19 151 ALA A CA 1
ATOM 1188 C C . ALA A 1 151 ? 17.202 10.236 -8.388 1.00 87.19 151 ALA A C 1
ATOM 1190 O O . ALA A 1 151 ? 18.243 10.006 -9.009 1.00 87.19 151 ALA A O 1
ATOM 1191 N N . LEU A 1 152 ? 16.127 10.763 -8.978 1.00 85.81 152 LEU A N 1
ATOM 1192 C CA . LEU A 1 152 ? 16.082 11.108 -10.394 1.00 85.81 152 LEU A CA 1
ATOM 1193 C C . LEU A 1 152 ? 17.060 12.236 -10.749 1.00 85.81 152 LEU A C 1
ATOM 1195 O O . LEU A 1 152 ? 17.781 12.136 -11.742 1.00 85.81 152 LEU A O 1
ATOM 1199 N N . GLU A 1 153 ? 17.114 13.300 -9.946 1.00 85.19 153 GLU A N 1
ATOM 1200 C CA . GLU A 1 153 ? 18.051 14.406 -10.172 1.00 85.19 153 GLU A CA 1
ATOM 1201 C C . GLU A 1 153 ? 19.511 13.965 -10.027 1.00 85.19 153 GLU A C 1
ATOM 1203 O O . GLU A 1 153 ? 20.362 14.370 -10.825 1.00 85.19 153 GLU A O 1
ATOM 1208 N N . LYS A 1 154 ? 19.802 13.071 -9.073 1.00 86.44 154 LYS A N 1
ATOM 1209 C CA . LYS A 1 154 ? 21.124 12.447 -8.943 1.00 86.44 154 LYS A CA 1
ATOM 1210 C C . LYS A 1 154 ? 21.510 11.691 -10.220 1.00 86.44 154 LYS A C 1
ATOM 1212 O O . LYS A 1 154 ? 22.576 11.953 -10.773 1.00 86.44 154 LYS A O 1
ATOM 1217 N N . SER A 1 155 ? 20.614 10.854 -10.747 1.00 80.88 155 SER A N 1
ATOM 1218 C CA . SER A 1 155 ? 20.847 10.110 -11.994 1.00 80.88 155 SER A CA 1
ATOM 1219 C C . SER A 1 155 ? 21.064 11.035 -13.203 1.00 80.88 155 SER A C 1
ATOM 1221 O O . SER A 1 155 ? 21.990 10.825 -13.987 1.00 80.88 155 SER A O 1
ATOM 1223 N N . LYS A 1 156 ? 20.287 12.123 -13.325 1.00 81.25 156 LYS A N 1
ATOM 1224 C CA . LYS A 1 156 ? 20.477 13.135 -14.385 1.00 81.25 156 LYS A CA 1
ATOM 1225 C C . LYS A 1 156 ? 21.847 13.818 -14.304 1.00 81.25 156 LYS A C 1
ATOM 1227 O O . LYS A 1 156 ? 22.393 14.215 -15.336 1.00 81.25 156 LYS A O 1
ATOM 1232 N N . LYS A 1 157 ? 22.379 14.028 -13.096 1.00 76.69 157 LYS A N 1
ATOM 1233 C CA . LYS A 1 157 ? 23.697 14.640 -12.890 1.00 76.69 157 LYS A CA 1
ATOM 1234 C C . LYS A 1 157 ? 24.821 13.687 -13.303 1.00 76.69 157 LYS A C 1
ATOM 1236 O O . LYS A 1 157 ? 25.696 14.101 -14.058 1.00 76.69 157 LYS A O 1
ATOM 1241 N N . GLU A 1 158 ? 24.737 12.426 -12.890 1.00 76.88 158 GLU A N 1
ATOM 1242 C CA . GLU A 1 158 ? 25.691 11.369 -13.257 1.00 76.88 158 GLU A CA 1
ATOM 1243 C C . GLU A 1 158 ? 25.731 11.144 -14.781 1.00 76.88 158 GLU A C 1
ATOM 1245 O O . GLU A 1 158 ? 26.808 11.084 -15.376 1.00 76.88 158 GLU A O 1
ATOM 1250 N N . GLU A 1 159 ? 24.571 11.136 -15.451 1.00 74.69 159 GLU A N 1
ATOM 1251 C CA . GLU A 1 159 ? 24.484 11.042 -16.917 1.00 74.69 159 GLU A CA 1
ATOM 1252 C C . GLU A 1 159 ? 25.198 12.220 -17.610 1.00 74.69 159 GLU A C 1
ATOM 1254 O O . GLU A 1 159 ? 25.942 12.035 -18.577 1.00 74.69 159 GLU A O 1
ATOM 1259 N N . LYS A 1 160 ? 25.008 13.449 -17.106 1.00 70.31 160 LYS A N 1
ATOM 1260 C CA . LYS A 1 160 ? 25.676 14.645 -17.646 1.00 70.31 160 LYS A CA 1
ATOM 1261 C C . LYS A 1 160 ? 27.190 14.591 -17.457 1.00 70.31 160 LYS A C 1
ATOM 1263 O O . LYS A 1 160 ? 27.909 14.949 -18.386 1.00 70.31 160 LYS A O 1
ATOM 1268 N N . GLU A 1 161 ? 27.671 14.159 -16.295 1.00 67.69 161 GLU A N 1
ATOM 1269 C CA . GLU A 1 161 ? 29.106 14.020 -16.018 1.00 67.69 161 GLU A CA 1
ATOM 1270 C C . GLU A 1 161 ? 29.753 12.975 -16.940 1.00 67.69 161 GLU A C 1
ATOM 1272 O O . GLU A 1 161 ? 30.785 13.262 -17.551 1.00 67.69 161 GLU A O 1
ATOM 1277 N N . TYR A 1 162 ? 29.094 11.833 -17.162 1.00 63.72 162 TYR A N 1
ATOM 1278 C CA . TYR A 1 162 ? 29.538 10.819 -18.125 1.00 63.72 162 TYR A CA 1
ATOM 1279 C C . TYR A 1 162 ? 29.603 11.360 -19.566 1.00 63.72 162 TYR A C 1
ATOM 1281 O O . TYR A 1 162 ? 30.600 11.182 -20.272 1.00 63.72 162 TYR A O 1
ATOM 1289 N N . LEU A 1 163 ? 28.569 12.084 -20.010 1.00 62.59 163 LEU A N 1
ATOM 1290 C CA . LEU A 1 163 ? 28.528 12.699 -21.344 1.00 62.59 163 LEU A CA 1
ATOM 1291 C C . LEU A 1 163 ? 29.614 13.770 -21.538 1.00 62.59 163 LEU A C 1
ATOM 1293 O O . LEU A 1 163 ? 30.148 13.910 -22.641 1.00 62.59 163 LEU A O 1
ATOM 1297 N N . ILE A 1 164 ? 29.935 14.536 -20.492 1.00 60.72 164 ILE A N 1
ATOM 1298 C CA . ILE A 1 164 ? 31.008 15.538 -20.520 1.00 60.72 164 ILE A CA 1
ATOM 1299 C C . ILE A 1 164 ? 32.375 14.847 -20.579 1.00 60.72 164 ILE A C 1
ATOM 1301 O O . ILE A 1 164 ? 33.185 15.217 -21.428 1.00 60.72 164 ILE A O 1
ATOM 1305 N N . GLY A 1 165 ? 32.608 13.809 -19.768 1.00 57.12 165 GLY A N 1
ATOM 1306 C CA . GLY A 1 165 ? 33.835 13.005 -19.815 1.00 57.12 165 GLY A CA 1
ATOM 1307 C C . GLY A 1 165 ? 34.085 12.393 -21.198 1.00 57.12 165 GLY A C 1
ATOM 1308 O O . GLY A 1 165 ? 35.177 12.530 -21.751 1.00 57.12 165 GLY A O 1
ATOM 1309 N N . ASN A 1 166 ? 33.047 11.834 -21.830 1.00 55.78 166 ASN A N 1
ATOM 1310 C CA . ASN A 1 166 ? 33.150 11.306 -23.194 1.00 55.78 166 ASN A CA 1
ATOM 1311 C C . ASN A 1 166 ? 33.349 12.395 -24.259 1.00 55.78 166 ASN A C 1
ATOM 1313 O O . ASN A 1 166 ? 34.080 12.173 -25.221 1.00 55.78 166 ASN A O 1
ATOM 1317 N N . LYS A 1 167 ? 32.747 13.584 -24.120 1.00 48.09 167 LYS A N 1
ATOM 1318 C CA . LYS A 1 167 ? 33.015 14.704 -25.044 1.00 48.09 167 LYS A CA 1
ATOM 1319 C C . LYS A 1 167 ? 34.457 15.204 -24.951 1.00 48.09 167 LYS A C 1
ATOM 1321 O O . LYS A 1 167 ? 35.026 15.564 -25.976 1.00 48.09 167 LYS A O 1
ATOM 1326 N N . ILE A 1 168 ? 35.045 15.222 -23.755 1.00 47.50 168 ILE A N 1
ATOM 1327 C CA . ILE A 1 168 ? 36.443 15.626 -23.555 1.00 47.50 168 ILE A CA 1
ATOM 1328 C C . ILE A 1 168 ? 37.394 14.588 -24.174 1.00 47.50 168 ILE A C 1
ATOM 1330 O O . ILE A 1 168 ? 38.341 14.975 -24.855 1.00 47.50 168 ILE A O 1
ATOM 1334 N N . ASN A 1 169 ? 37.092 13.292 -24.045 1.00 44.03 169 ASN A N 1
ATOM 1335 C CA . ASN A 1 169 ? 37.894 12.223 -24.651 1.00 44.03 169 ASN A CA 1
ATOM 1336 C C . ASN A 1 169 ? 37.752 12.152 -26.183 1.00 44.03 169 ASN A C 1
ATOM 1338 O O . ASN A 1 169 ? 38.745 11.991 -26.888 1.00 44.03 169 ASN A O 1
ATOM 1342 N N . ASN A 1 170 ? 36.547 12.354 -26.725 1.00 43.50 170 ASN A N 1
ATOM 1343 C CA . ASN A 1 170 ? 36.303 12.271 -28.172 1.00 43.50 170 ASN A CA 1
ATOM 1344 C C . ASN A 1 170 ? 36.815 13.487 -28.959 1.00 43.50 170 ASN A C 1
ATOM 1346 O O . ASN A 1 170 ? 37.006 13.395 -30.170 1.00 43.50 170 ASN A O 1
ATOM 1350 N N . ASN A 1 171 ? 37.083 14.613 -28.291 1.00 39.41 171 ASN A N 1
ATOM 1351 C CA . ASN A 1 171 ? 37.742 15.757 -28.925 1.00 39.41 171 ASN A CA 1
ATOM 1352 C C . ASN A 1 171 ? 39.258 15.540 -29.117 1.00 39.41 171 ASN A C 1
ATOM 1354 O O . ASN A 1 171 ? 39.889 16.338 -29.804 1.00 39.41 171 ASN A O 1
ATOM 1358 N N . ASN A 1 172 ? 39.822 14.446 -28.581 1.00 45.28 172 ASN A N 1
ATOM 1359 C CA . ASN A 1 172 ? 41.238 14.082 -28.682 1.00 45.28 172 ASN A CA 1
ATOM 1360 C C . ASN A 1 172 ? 41.476 12.680 -29.288 1.00 45.28 172 ASN A C 1
ATOM 1362 O O . ASN A 1 172 ? 42.356 11.968 -28.822 1.00 45.28 172 ASN A O 1
ATOM 1366 N N . LYS A 1 173 ? 40.748 12.254 -30.330 1.00 42.59 173 LYS A N 1
ATOM 1367 C CA . LYS A 1 173 ? 41.281 11.293 -31.330 1.00 42.59 173 LYS A CA 1
ATOM 1368 C C . LYS A 1 173 ? 40.336 11.168 -32.527 1.00 42.59 173 LYS A C 1
ATOM 1370 O O . LYS A 1 173 ? 39.504 10.274 -32.614 1.00 42.59 173 LYS A O 1
ATOM 1375 N N . LEU A 1 174 ? 40.515 12.068 -33.490 1.00 41.66 174 LEU A N 1
ATOM 1376 C CA . LEU A 1 174 ? 40.256 11.763 -34.894 1.00 41.66 174 LEU A CA 1
ATOM 1377 C C . LEU A 1 174 ? 41.592 11.861 -35.635 1.00 41.66 174 LEU A C 1
ATOM 1379 O O . LEU A 1 174 ? 41.818 12.789 -36.402 1.00 41.66 174 LEU A O 1
ATOM 1383 N N . LEU A 1 175 ? 42.516 10.956 -35.319 1.00 36.72 175 LEU A N 1
ATOM 1384 C CA . LEU A 1 175 ? 43.732 10.751 -36.097 1.00 36.72 175 LEU A CA 1
ATOM 1385 C C . LEU A 1 175 ? 43.991 9.253 -36.207 1.00 36.72 175 LEU A C 1
ATOM 1387 O O . LEU A 1 175 ? 43.800 8.501 -35.252 1.00 36.72 175 LEU A O 1
ATOM 1391 N N . ASP A 1 176 ? 44.345 8.875 -37.426 1.00 35.00 176 ASP A N 1
ATOM 1392 C CA . ASP A 1 176 ? 44.469 7.528 -37.954 1.00 35.00 176 ASP A CA 1
ATOM 1393 C C . ASP A 1 176 ? 45.177 6.529 -37.023 1.00 35.00 176 ASP A C 1
ATOM 1395 O O . ASP A 1 176 ? 46.257 6.787 -36.503 1.00 35.00 176 ASP A O 1
ATOM 1399 N N . GLY A 1 177 ? 44.593 5.332 -36.916 1.00 42.22 177 GLY A N 1
ATOM 1400 C CA . GLY A 1 177 ? 45.363 4.086 -36.903 1.00 42.22 177 GLY A CA 1
ATOM 1401 C C . GLY A 1 177 ? 46.235 3.748 -35.690 1.00 42.22 177 GLY A C 1
ATOM 1402 O O . GLY A 1 177 ? 47.314 3.205 -35.903 1.00 42.22 177 GLY A O 1
ATOM 1403 N N . GLU A 1 178 ? 45.784 3.948 -34.449 1.00 34.81 178 GLU A N 1
ATOM 1404 C CA . GLU A 1 178 ? 46.484 3.383 -33.280 1.00 34.81 178 GLU A CA 1
ATOM 1405 C C . GLU A 1 178 ? 45.587 2.543 -32.365 1.00 34.81 178 GLU A C 1
ATOM 1407 O O . GLU A 1 178 ? 44.474 2.940 -32.016 1.00 34.81 178 GLU A O 1
ATOM 1412 N N . GLU A 1 179 ? 46.130 1.381 -31.990 1.00 33.97 179 GLU A N 1
ATOM 1413 C CA . GLU A 1 179 ? 45.562 0.339 -31.134 1.00 33.97 179 GLU A CA 1
ATOM 1414 C C . GLU A 1 179 ? 45.069 0.891 -29.787 1.00 33.97 179 GLU A C 1
ATOM 1416 O O . GLU A 1 179 ? 45.765 1.638 -29.099 1.00 33.97 179 GLU A O 1
ATOM 1421 N N . ILE A 1 180 ? 43.851 0.499 -29.401 1.00 32.47 180 ILE A N 1
ATOM 1422 C CA . ILE A 1 180 ? 43.301 0.764 -28.070 1.00 32.47 180 ILE A CA 1
ATOM 1423 C C . ILE A 1 180 ? 43.805 -0.352 -27.151 1.00 32.47 180 ILE A C 1
ATOM 1425 O O . ILE A 1 180 ? 43.328 -1.484 -27.233 1.00 32.47 180 ILE A O 1
ATOM 1429 N N . LEU A 1 181 ? 44.776 -0.033 -26.296 1.00 28.50 181 LEU A N 1
ATOM 1430 C CA . LEU A 1 181 ? 45.121 -0.850 -25.134 1.00 28.50 181 LEU A CA 1
ATOM 1431 C C . LEU A 1 181 ? 44.058 -0.606 -24.058 1.00 28.50 181 LEU A C 1
ATOM 1433 O O . LEU A 1 181 ? 43.797 0.539 -23.689 1.00 28.50 181 LEU A O 1
ATOM 1437 N N . ILE A 1 182 ? 43.404 -1.677 -23.613 1.00 32.59 182 ILE A N 1
ATOM 1438 C CA . ILE A 1 182 ? 42.452 -1.652 -22.503 1.00 32.59 182 ILE A CA 1
ATOM 1439 C C . ILE A 1 182 ? 43.230 -2.110 -21.270 1.00 32.59 182 ILE A C 1
ATOM 1441 O O . ILE A 1 182 ? 43.597 -3.281 -21.196 1.00 32.59 182 ILE A O 1
ATOM 1445 N N . ASP A 1 183 ? 43.497 -1.192 -20.342 1.00 29.33 183 ASP A N 1
ATOM 1446 C CA . ASP A 1 183 ? 44.016 -1.536 -19.017 1.00 29.33 183 ASP A CA 1
ATOM 1447 C C . ASP A 1 183 ? 42.864 -2.102 -18.174 1.00 29.33 183 ASP A C 1
ATOM 1449 O O . ASP A 1 183 ? 41.829 -1.462 -17.973 1.00 29.33 183 ASP A O 1
ATOM 1453 N N . GLU A 1 184 ? 43.034 -3.346 -17.739 1.00 42.31 184 GLU A N 1
ATOM 1454 C CA . GLU A 1 184 ? 42.093 -4.103 -16.923 1.00 42.31 184 GLU A CA 1
ATOM 1455 C C . GLU A 1 184 ? 42.551 -4.029 -15.463 1.00 42.31 184 GLU A C 1
ATOM 1457 O O . GLU A 1 184 ? 43.418 -4.788 -15.056 1.00 42.31 184 GLU A O 1
ATOM 1462 N N . GLU A 1 185 ? 41.979 -3.115 -14.677 1.00 32.19 185 GLU A N 1
ATOM 1463 C CA . GLU A 1 185 ? 42.040 -3.159 -13.211 1.00 32.19 185 GLU A CA 1
ATOM 1464 C C . GLU A 1 185 ? 40.771 -2.506 -12.631 1.00 32.19 185 GLU A C 1
ATOM 1466 O O . GLU A 1 185 ? 40.583 -1.291 -12.684 1.00 32.19 185 GLU A O 1
ATOM 1471 N N . VAL A 1 186 ? 39.865 -3.333 -12.100 1.00 34.00 186 VAL A N 1
ATOM 1472 C CA . VAL A 1 186 ? 38.766 -2.902 -11.223 1.00 34.00 186 VAL A CA 1
ATOM 1473 C C . VAL A 1 186 ? 38.872 -3.722 -9.942 1.00 34.00 186 VAL A C 1
ATOM 1475 O O . VAL A 1 186 ? 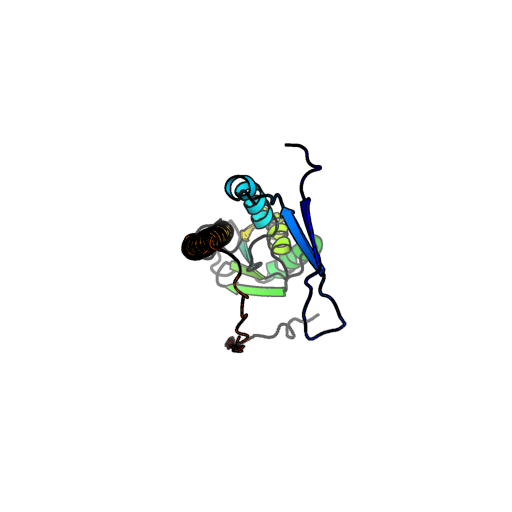38.547 -4.909 -9.931 1.00 34.00 186 VAL A O 1
ATOM 1478 N N . GLU A 1 187 ? 39.345 -3.087 -8.870 1.00 31.59 187 GLU A N 1
ATOM 1479 C CA . GLU A 1 187 ? 39.216 -3.604 -7.507 1.00 31.59 187 GLU A CA 1
ATOM 1480 C C . GLU A 1 187 ? 37.744 -3.540 -7.069 1.00 31.59 187 GLU A C 1
ATOM 1482 O O . GLU A 1 187 ? 37.058 -2.531 -7.242 1.00 31.59 187 GLU A O 1
ATOM 1487 N N . VAL A 1 188 ? 37.258 -4.649 -6.512 1.00 31.75 188 VAL A N 1
ATOM 1488 C CA . VAL A 1 188 ? 35.934 -4.794 -5.896 1.00 31.75 188 VAL A CA 1
ATOM 1489 C C . VAL A 1 188 ? 36.089 -4.642 -4.387 1.00 31.75 188 VAL A C 1
ATOM 1491 O O . VAL A 1 188 ? 36.702 -5.497 -3.755 1.00 31.75 188 VAL A O 1
ATOM 1494 N N . ASP A 1 189 ? 35.517 -3.577 -3.823 1.00 29.20 189 ASP A N 1
ATOM 1495 C CA . ASP A 1 189 ? 35.420 -3.379 -2.374 1.00 29.20 189 ASP A CA 1
ATOM 1496 C C . ASP A 1 189 ? 34.001 -3.738 -1.891 1.00 29.20 189 ASP A C 1
ATOM 1498 O O . ASP A 1 189 ? 33.011 -3.093 -2.251 1.00 29.20 189 ASP A O 1
ATOM 1502 N N . ASP A 1 190 ? 33.918 -4.794 -1.079 1.00 36.75 190 ASP A N 1
ATOM 1503 C CA . ASP A 1 190 ? 32.723 -5.247 -0.360 1.00 36.75 190 ASP A CA 1
ATOM 1504 C C . ASP A 1 190 ? 32.530 -4.419 0.921 1.00 36.75 190 ASP A C 1
ATOM 1506 O O . ASP A 1 190 ? 33.372 -4.442 1.818 1.00 36.75 190 ASP A O 1
ATOM 1510 N N . LEU A 1 191 ? 31.382 -3.750 1.074 1.00 31.94 191 LEU A N 1
ATOM 1511 C CA . LEU A 1 191 ? 30.988 -3.107 2.335 1.00 31.94 191 LEU A CA 1
ATOM 1512 C C . LEU A 1 191 ? 29.543 -3.465 2.703 1.00 31.94 191 LEU A C 1
ATOM 1514 O O . LEU A 1 191 ? 28.585 -2.780 2.342 1.00 31.94 191 LEU A O 1
ATOM 1518 N N . ALA A 1 192 ? 29.404 -4.551 3.466 1.00 32.56 192 ALA A N 1
ATOM 1519 C CA . ALA A 1 192 ? 28.215 -4.863 4.252 1.00 32.56 192 ALA A CA 1
ATOM 1520 C C . ALA A 1 192 ? 28.284 -4.119 5.598 1.00 32.56 192 ALA A C 1
ATOM 1522 O O . ALA A 1 192 ? 29.246 -4.278 6.347 1.00 32.56 192 ALA A O 1
ATOM 1523 N N . GLY A 1 193 ? 27.265 -3.315 5.910 1.00 29.88 193 GLY A N 1
ATOM 1524 C CA . GLY A 1 193 ? 27.094 -2.670 7.213 1.00 29.88 193 GLY A CA 1
ATOM 1525 C C . GLY A 1 193 ? 25.813 -3.154 7.888 1.00 29.88 193 GLY A C 1
ATOM 1526 O O . GLY A 1 193 ? 24.721 -2.960 7.354 1.00 29.88 193 GLY A O 1
ATOM 1527 N N . GLU A 1 194 ? 25.961 -3.801 9.042 1.00 30.72 194 GLU A N 1
ATOM 1528 C CA . GLU A 1 194 ? 24.877 -4.243 9.924 1.00 30.72 194 GLU A CA 1
ATOM 1529 C C . GLU A 1 194 ? 24.188 -3.049 10.608 1.00 30.72 194 GLU A C 1
ATOM 1531 O O . GLU A 1 194 ? 24.828 -2.048 10.933 1.00 30.72 194 GLU A O 1
ATOM 1536 N N . VAL A 1 195 ? 22.878 -3.159 10.851 1.00 31.23 195 VAL A N 1
ATOM 1537 C CA . VAL A 1 195 ? 22.100 -2.180 11.625 1.00 31.23 195 VAL A CA 1
ATOM 1538 C C . VAL A 1 195 ? 21.531 -2.897 12.850 1.00 31.23 195 VAL A C 1
ATOM 1540 O O . VAL A 1 195 ? 20.664 -3.764 12.717 1.00 31.23 195 VAL A O 1
ATOM 1543 N N . GLU A 1 196 ? 22.043 -2.565 14.036 1.00 30.92 196 GLU A N 1
ATOM 1544 C CA . GLU A 1 196 ? 21.534 -3.049 15.324 1.00 30.92 196 GLU A CA 1
ATOM 1545 C C . GLU A 1 196 ? 20.121 -2.502 15.593 1.00 30.92 196 GLU A C 1
ATOM 1547 O O . GLU A 1 196 ? 19.854 -1.312 15.425 1.00 30.92 196 GLU A O 1
ATOM 1552 N N . ASN A 1 197 ? 19.213 -3.377 16.034 1.00 32.06 197 ASN A N 1
ATOM 1553 C CA . ASN A 1 197 ? 17.870 -3.022 16.491 1.00 32.06 197 ASN A CA 1
ATOM 1554 C C . ASN A 1 197 ? 17.755 -3.316 17.989 1.00 32.06 197 ASN A C 1
ATOM 1556 O O . ASN A 1 197 ? 17.727 -4.482 18.381 1.00 32.06 197 ASN A O 1
ATOM 1560 N N . ASP A 1 198 ? 17.602 -2.268 18.796 1.00 33.00 198 ASP A N 1
ATOM 1561 C CA . ASP A 1 198 ? 17.308 -2.355 20.228 1.00 33.00 198 ASP A CA 1
ATOM 1562 C C . ASP A 1 198 ? 15.830 -1.992 20.470 1.00 33.00 198 ASP A C 1
ATOM 1564 O O . ASP A 1 198 ? 15.449 -0.822 20.458 1.00 33.00 198 ASP A O 1
ATOM 1568 N N . PHE A 1 199 ? 14.967 -2.995 20.673 1.00 34.78 199 PHE A N 1
ATOM 1569 C CA . PHE A 1 199 ? 13.591 -2.803 21.154 1.00 34.78 199 PHE A CA 1
ATOM 1570 C C . PHE A 1 199 ? 13.180 -3.949 22.083 1.00 34.78 199 PHE A C 1
ATOM 1572 O O . PHE A 1 199 ? 13.168 -5.119 21.702 1.00 34.78 199 PHE A O 1
ATOM 1579 N N . SER A 1 200 ? 12.784 -3.606 23.307 1.00 37.66 200 SER A N 1
ATOM 1580 C CA . SER A 1 200 ? 12.206 -4.533 24.279 1.00 37.66 200 SER A CA 1
ATOM 1581 C C . SER A 1 200 ? 10.749 -4.861 23.916 1.00 37.66 200 SER A C 1
ATOM 1583 O O . SER A 1 200 ? 9.857 -4.015 23.951 1.00 37.66 200 SER A O 1
ATOM 1585 N N . LEU A 1 201 ? 10.526 -6.121 23.533 1.00 42.69 201 LEU A N 1
ATOM 1586 C CA . LEU A 1 201 ? 9.249 -6.697 23.103 1.00 42.69 201 LEU A CA 1
ATOM 1587 C C . LEU A 1 201 ? 8.415 -7.189 24.297 1.00 42.69 201 LEU A C 1
ATOM 1589 O O . LEU A 1 201 ? 8.945 -7.785 25.232 1.00 42.69 201 LEU A O 1
ATOM 1593 N N . ILE A 1 202 ? 7.092 -7.042 24.208 1.00 42.19 202 ILE A N 1
ATOM 1594 C CA . ILE A 1 202 ? 6.134 -7.859 24.968 1.00 42.19 202 ILE A CA 1
ATOM 1595 C C . ILE A 1 202 ? 5.530 -8.860 23.976 1.00 42.19 202 ILE A C 1
ATOM 1597 O O . ILE A 1 202 ? 5.013 -8.462 22.930 1.00 42.19 202 ILE A O 1
ATOM 1601 N N . ASN A 1 203 ? 5.639 -10.156 24.276 1.00 40.88 203 ASN A N 1
ATOM 1602 C CA . ASN A 1 203 ? 5.197 -11.241 23.399 1.00 40.88 203 ASN A CA 1
ATOM 1603 C C . ASN A 1 203 ? 3.670 -11.412 23.422 1.00 40.88 203 ASN A C 1
ATOM 1605 O O . ASN A 1 203 ? 3.058 -11.526 24.478 1.00 40.88 203 ASN A O 1
ATOM 1609 N N . LEU A 1 204 ? 3.063 -11.523 22.236 1.00 47.72 204 LEU A N 1
ATOM 1610 C CA . LEU A 1 204 ? 1.624 -11.767 22.048 1.00 47.72 204 LEU A CA 1
ATOM 1611 C C . LEU A 1 204 ? 1.167 -13.198 22.404 1.00 47.72 204 LEU A C 1
ATOM 1613 O O . LEU A 1 204 ? 0.007 -13.540 22.188 1.00 47.72 204 LEU A O 1
ATOM 1617 N N . SER A 1 205 ? 2.047 -14.038 22.954 1.00 45.06 205 SER A N 1
ATOM 1618 C CA . SER A 1 205 ? 1.693 -15.374 23.450 1.00 45.06 205 SER A CA 1
ATOM 1619 C C . SER A 1 205 ? 0.809 -15.349 24.702 1.00 45.06 205 SER A C 1
ATOM 1621 O O . SER A 1 205 ? 0.269 -16.388 25.068 1.00 45.06 205 SER A O 1
ATOM 1623 N N . ASP A 1 206 ? 0.638 -14.182 25.328 1.00 43.97 206 ASP A N 1
ATOM 1624 C CA . ASP A 1 206 ? -0.099 -14.026 26.587 1.00 43.97 206 ASP A CA 1
ATOM 1625 C C . ASP A 1 206 ? -1.575 -13.627 26.400 1.00 43.97 206 ASP A C 1
ATOM 1627 O O . ASP A 1 206 ? -2.268 -13.317 27.370 1.00 43.97 206 ASP A O 1
ATOM 1631 N N . VAL A 1 207 ? -2.092 -13.651 25.166 1.00 38.94 207 VAL A N 1
ATOM 1632 C CA . VAL A 1 207 ? -3.530 -13.481 24.915 1.00 38.94 207 VAL A CA 1
ATOM 1633 C C . VAL A 1 207 ? -4.193 -14.867 24.881 1.00 38.94 207 VAL A C 1
ATOM 1635 O O . VAL A 1 207 ? -3.837 -15.681 24.024 1.00 38.94 207 VAL A O 1
ATOM 1638 N N . PRO A 1 208 ? -5.126 -15.181 25.802 1.00 38.62 208 PRO A N 1
ATOM 1639 C CA . PRO A 1 208 ? -5.797 -16.476 25.809 1.00 38.62 208 PRO A CA 1
ATOM 1640 C C . PRO A 1 208 ? -6.642 -16.659 24.542 1.00 38.62 208 PRO A C 1
ATOM 1642 O O . PRO A 1 208 ? -7.282 -15.716 24.076 1.00 38.62 208 PRO A O 1
ATOM 1645 N N . LYS A 1 209 ? -6.597 -17.883 24.000 1.00 42.97 209 LYS A N 1
ATOM 1646 C CA . LYS A 1 209 ? -7.394 -18.342 22.852 1.00 42.97 209 LYS A CA 1
ATOM 1647 C C . LYS A 1 209 ? -8.893 -18.269 23.112 1.00 42.97 209 LYS A C 1
ATOM 1649 O O . LYS A 1 209 ? -9.292 -18.560 24.263 1.00 42.97 209 LYS A O 1
#

Foldseek 3Di:
DDPPPQKDWPDKDWDDDPPDPDIDIDTDMDGDDDDDDCVVCVVVLLVVLVQQAFPQQKKKKAWPPDPFQWDDPVCVVVLQVVLVVLVFHFPDWDTDGRIIMTHGPTRNSLVSSQVQQQDQTPVRIGMHMDGDDPDDPPVRSVVVSVVVVVVVVVVVVVVVVVVVVVVVVVVPDPDDDDDDDDDDDDDDDDDDDDDDDDDDDDDPPPDDD

InterPro domains:
  IPR012677 Nucleotide-binding alpha-beta plait domain superfamily [G3DSA:3.30.70.330] (53-137)
  IPR015047 Synaptojanin-1/2, RNA recognition motif [PF08952] (36-148)
  IPR036691 Endonuclease/exonuclease/phosphatase superfamily [G3DSA:3.60.10.10] (2-52)